Protein AF-A0A958FES4-F1 (afdb_monomer_lite)

Structure (mmCIF, N/CA/C/O backbone):
data_AF-A0A958FES4-F1
#
_entry.id   AF-A0A958FES4-F1
#
loop_
_atom_site.group_PDB
_atom_site.id
_atom_site.type_symbol
_atom_site.label_atom_id
_atom_site.label_alt_id
_atom_site.label_comp_id
_atom_site.label_asym_id
_atom_site.label_entity_id
_atom_site.label_seq_id
_atom_site.pdbx_PDB_ins_code
_atom_site.Cartn_x
_atom_site.Cartn_y
_atom_site.Cartn_z
_atom_site.occupancy
_atom_site.B_iso_or_equiv
_atom_site.auth_seq_id
_atom_site.auth_comp_id
_atom_site.auth_asym_id
_atom_site.auth_atom_id
_atom_site.pdbx_PDB_model_num
ATOM 1 N N . MET A 1 1 ? -30.699 51.982 -25.528 1.00 55.53 1 MET A N 1
ATOM 2 C CA . MET A 1 1 ? -29.647 51.097 -24.979 1.00 55.53 1 MET A CA 1
ATOM 3 C C . MET A 1 1 ? -28.614 51.991 -24.299 1.00 55.53 1 MET A C 1
ATOM 5 O O . MET A 1 1 ? -28.111 52.891 -24.954 1.00 55.53 1 MET A O 1
ATOM 9 N N . SER A 1 2 ? -28.410 51.870 -22.983 1.00 69.25 2 SER A N 1
ATOM 10 C CA . SER A 1 2 ? -27.530 52.775 -22.216 1.00 69.25 2 SER A CA 1
ATOM 11 C C . SER A 1 2 ? -26.067 52.617 -22.650 1.00 69.25 2 SER A C 1
ATOM 13 O O . SER A 1 2 ? -25.617 51.487 -22.835 1.00 69.25 2 SER A O 1
ATOM 15 N N . LEU A 1 3 ? -25.314 53.720 -22.765 1.00 72.94 3 LEU A N 1
ATOM 16 C CA . LEU A 1 3 ? -23.877 53.736 -23.109 1.00 72.94 3 LEU A CA 1
ATOM 17 C C . LEU A 1 3 ? -23.054 52.762 -22.236 1.00 72.94 3 LEU A C 1
ATOM 19 O O . LEU A 1 3 ? -22.085 52.156 -22.687 1.00 72.94 3 LEU A O 1
ATOM 23 N N . LYS A 1 4 ? -23.504 52.554 -20.993 1.00 68.75 4 LYS A N 1
ATOM 24 C CA . LYS A 1 4 ? -22.920 51.627 -20.017 1.00 68.75 4 LYS A CA 1
ATOM 25 C C . LYS A 1 4 ? -23.024 50.155 -20.444 1.00 68.75 4 LYS A C 1
ATOM 27 O O . LYS A 1 4 ? -22.098 49.388 -20.199 1.00 68.75 4 LYS A O 1
ATOM 32 N N . ASN A 1 5 ? -24.111 49.767 -21.114 1.00 67.94 5 ASN A N 1
ATOM 33 C CA . ASN A 1 5 ? -24.313 48.389 -21.571 1.00 67.94 5 ASN A CA 1
ATOM 34 C C . ASN A 1 5 ? -23.436 48.074 -22.789 1.00 67.94 5 ASN A C 1
ATOM 36 O O . ASN A 1 5 ? -22.909 46.973 -22.873 1.00 67.94 5 ASN A O 1
ATOM 40 N N . SER A 1 6 ? -23.219 49.055 -23.672 1.00 69.50 6 SER A N 1
ATOM 41 C CA . SER A 1 6 ? -22.333 48.909 -24.837 1.00 69.50 6 SER A CA 1
ATOM 42 C C . SER A 1 6 ? -20.863 48.754 -24.433 1.00 69.50 6 SER A C 1
ATOM 44 O O . SER A 1 6 ? -20.147 47.941 -25.009 1.00 69.50 6 SER A O 1
ATOM 46 N N . LEU A 1 7 ? -20.400 49.499 -23.422 1.00 72.50 7 LEU A N 1
ATOM 47 C CA . LEU A 1 7 ? -19.030 49.369 -22.911 1.00 72.50 7 LEU A CA 1
ATOM 48 C C . LEU A 1 7 ? -18.791 48.015 -22.226 1.00 72.50 7 LEU A C 1
ATOM 50 O O . LEU A 1 7 ? -17.735 47.415 -22.419 1.00 72.50 7 LEU A O 1
ATOM 54 N N . LYS A 1 8 ? -19.778 47.509 -21.472 1.00 72.94 8 LYS A N 1
ATOM 55 C CA . LYS A 1 8 ? -19.697 46.198 -20.806 1.00 72.94 8 LYS A CA 1
ATOM 56 C C . LYS A 1 8 ? -19.533 45.060 -21.821 1.00 72.94 8 LYS A C 1
ATOM 58 O O . LYS A 1 8 ? -18.635 44.241 -21.662 1.00 72.94 8 LYS A O 1
ATOM 63 N N . THR A 1 9 ? -20.336 45.056 -22.886 1.00 74.75 9 THR A N 1
ATOM 64 C CA . THR A 1 9 ? -20.284 44.015 -23.927 1.00 74.75 9 THR A CA 1
ATOM 65 C C . THR A 1 9 ? -18.971 44.033 -24.708 1.00 74.75 9 THR A C 1
ATOM 67 O O . THR A 1 9 ? -18.416 42.981 -25.001 1.00 74.75 9 THR A O 1
ATOM 70 N N . HIS A 1 10 ? -18.419 45.215 -25.005 1.00 78.44 10 HIS A N 1
ATOM 71 C CA . HIS A 1 10 ? -17.128 45.303 -25.696 1.00 78.44 10 HIS A CA 1
ATOM 72 C C . HIS A 1 10 ? -15.961 44.799 -24.843 1.00 78.44 10 HIS A C 1
ATOM 74 O O . HIS A 1 10 ? -15.056 44.153 -25.364 1.00 78.44 10 HIS A O 1
ATOM 80 N N . PHE A 1 11 ? -15.977 45.074 -23.538 1.00 81.25 11 PHE A N 1
ATOM 81 C CA . PHE A 1 11 ? -14.926 44.610 -22.636 1.00 81.25 11 PHE A CA 1
ATOM 82 C C . PHE A 1 11 ? -14.949 43.085 -22.458 1.00 81.25 11 PHE A C 1
ATOM 84 O O . PHE A 1 11 ? -13.903 42.438 -22.505 1.00 81.25 11 PHE A O 1
ATOM 91 N N . GLU A 1 12 ? -16.142 42.504 -22.322 1.00 78.50 12 GLU A N 1
ATOM 92 C CA . GLU A 1 12 ? -16.340 41.053 -22.256 1.00 78.50 12 GLU A CA 1
ATOM 93 C C . GLU A 1 12 ? -15.825 40.352 -23.521 1.00 78.50 12 GLU A C 1
ATOM 95 O O . GLU A 1 12 ? -15.067 39.385 -23.430 1.00 78.50 12 GLU A O 1
ATOM 100 N N . ASP A 1 13 ? -16.140 40.895 -24.699 1.00 80.88 13 ASP A N 1
ATOM 101 C CA . ASP A 1 13 ? -15.674 40.364 -25.980 1.00 80.88 13 ASP A CA 1
ATOM 102 C C . ASP A 1 13 ? -14.143 40.351 -26.090 1.00 80.88 13 ASP A C 1
ATOM 104 O O . ASP A 1 13 ? -13.568 39.373 -26.576 1.00 80.88 13 ASP A O 1
ATOM 108 N N . ILE A 1 14 ? -13.467 41.400 -25.609 1.00 88.75 14 ILE A N 1
ATOM 109 C CA . ILE A 1 14 ? -11.999 41.488 -25.605 1.00 88.75 14 ILE A CA 1
ATOM 110 C C . ILE A 1 14 ? -11.394 40.420 -24.688 1.00 88.75 14 ILE A C 1
ATOM 112 O O . ILE A 1 14 ? -10.448 39.731 -25.083 1.00 88.75 14 ILE A O 1
ATOM 116 N N . ILE A 1 15 ? -11.950 40.236 -23.487 1.00 85.69 15 ILE A N 1
ATOM 117 C CA . ILE A 1 15 ? -11.457 39.229 -22.539 1.00 85.69 15 ILE A CA 1
ATOM 118 C C . ILE A 1 15 ? -11.630 37.832 -23.128 1.00 85.69 15 ILE A C 1
ATOM 120 O O . ILE A 1 15 ? -10.656 37.097 -23.249 1.00 85.69 15 ILE A O 1
ATOM 124 N N . VAL A 1 16 ? -12.837 37.488 -23.574 1.00 85.62 16 VAL A N 1
ATOM 125 C CA . VAL A 1 16 ? -13.134 36.154 -24.113 1.00 85.62 16 VAL A CA 1
ATOM 126 C C . VAL A 1 16 ? -12.259 35.847 -25.331 1.00 85.62 16 VAL A C 1
ATOM 128 O O . VAL A 1 16 ? -11.695 34.758 -25.436 1.00 85.62 16 VAL A O 1
ATOM 131 N N . THR A 1 17 ? -12.078 36.822 -26.224 1.00 88.69 17 THR A N 1
ATOM 132 C CA . THR A 1 17 ? -11.236 36.657 -27.416 1.00 88.69 17 THR A CA 1
ATOM 133 C C . THR A 1 17 ? -9.763 36.476 -27.044 1.00 88.69 17 THR A C 1
ATOM 135 O O . THR A 1 17 ? -9.107 35.573 -27.559 1.00 88.69 17 THR A O 1
ATOM 138 N N . SER A 1 18 ? -9.231 37.278 -26.118 1.00 92.25 18 SER A N 1
ATOM 139 C CA . SER A 1 18 ? -7.833 37.146 -25.686 1.00 92.25 18 SER A CA 1
ATOM 140 C C . SER A 1 18 ? -7.571 35.830 -24.945 1.00 92.25 18 SER A C 1
ATOM 142 O O . SER A 1 18 ? -6.584 35.160 -25.244 1.00 92.25 18 SER A O 1
ATOM 144 N N . THR A 1 19 ? -8.479 35.387 -24.067 1.00 90.75 19 THR A N 1
ATOM 145 C CA . THR A 1 19 ? -8.398 34.073 -23.408 1.00 90.75 19 THR A CA 1
ATOM 146 C C . THR A 1 19 ? -8.415 32.928 -24.419 1.00 90.75 19 THR A C 1
ATOM 148 O O . THR A 1 19 ? -7.630 31.990 -24.282 1.00 90.75 19 THR A O 1
ATOM 151 N N . PHE A 1 20 ? -9.249 33.015 -25.463 1.00 93.25 20 PHE A N 1
ATOM 152 C CA . PHE A 1 20 ? -9.278 32.020 -26.535 1.00 93.25 20 PHE A CA 1
ATOM 153 C C . PHE A 1 20 ? -7.919 31.893 -27.234 1.00 93.25 20 PHE A C 1
ATOM 155 O O . PHE A 1 20 ? -7.377 30.792 -27.333 1.00 93.25 20 PHE A O 1
ATOM 162 N N . PHE A 1 21 ? -7.340 33.013 -27.677 1.00 94.06 21 PHE A N 1
ATOM 163 C CA . PHE A 1 21 ? -6.062 32.997 -28.391 1.00 94.06 21 PHE A CA 1
ATOM 164 C C . PHE A 1 21 ? -4.892 32.576 -27.502 1.00 94.06 21 PHE A C 1
ATOM 166 O O . PHE A 1 21 ? -4.053 31.802 -27.953 1.00 94.06 21 PHE A O 1
ATOM 173 N N . VAL A 1 22 ? -4.847 33.020 -26.242 1.00 95.44 22 VAL A N 1
ATOM 174 C CA . VAL A 1 22 ? -3.815 32.586 -25.286 1.00 95.44 22 VAL A CA 1
ATOM 175 C C . VAL A 1 22 ? -3.901 31.080 -25.047 1.00 95.44 22 VAL A C 1
ATOM 177 O O . VAL A 1 22 ? -2.881 30.397 -25.109 1.00 95.44 22 VAL A O 1
ATOM 180 N N . GLY A 1 23 ? -5.109 30.551 -24.834 1.00 93.19 23 GLY A N 1
ATOM 181 C CA . GLY A 1 23 ? -5.338 29.117 -24.682 1.00 93.19 23 GLY A CA 1
ATOM 182 C C . GLY A 1 23 ? -4.902 28.315 -25.911 1.00 93.19 23 GLY A C 1
ATOM 183 O O . GLY A 1 23 ? -4.197 27.316 -25.799 1.00 93.19 23 GLY A O 1
ATOM 184 N N . LEU A 1 24 ? -5.268 28.771 -27.109 1.00 92.81 24 LEU A N 1
ATOM 185 C CA . LEU A 1 24 ? -4.978 28.043 -28.341 1.00 92.81 24 LEU A CA 1
ATOM 186 C C . LEU A 1 24 ? -3.486 28.097 -28.703 1.00 92.81 24 LEU A C 1
ATOM 188 O O . LEU A 1 24 ? -2.878 27.057 -28.952 1.00 92.81 24 LEU A O 1
ATOM 192 N N . ILE A 1 25 ? -2.881 29.289 -28.691 1.00 94.50 25 ILE A N 1
ATOM 193 C CA . ILE A 1 25 ? -1.461 29.476 -29.023 1.00 94.50 25 ILE A CA 1
ATOM 194 C C . ILE A 1 25 ? -0.578 28.807 -27.966 1.00 94.50 25 ILE A C 1
ATOM 196 O O . ILE A 1 25 ? 0.355 28.092 -28.324 1.00 94.50 25 ILE A O 1
ATOM 200 N N . GLY A 1 26 ? -0.891 28.985 -26.678 1.00 91.81 26 GLY A N 1
ATOM 201 C CA . GLY A 1 26 ? -0.151 28.363 -25.579 1.00 91.81 26 GLY A CA 1
ATOM 202 C C . GLY A 1 26 ? -0.207 26.836 -25.629 1.00 91.81 26 GLY A C 1
ATOM 203 O O . GLY A 1 26 ? 0.827 26.185 -25.498 1.00 91.81 26 GLY A O 1
ATOM 204 N N . GLY A 1 27 ? -1.382 26.262 -25.906 1.00 88.81 27 GLY A N 1
ATOM 205 C CA . GLY A 1 27 ? -1.549 24.816 -26.057 1.00 88.81 27 GLY A CA 1
ATOM 206 C C . GLY A 1 27 ? -0.718 24.251 -27.211 1.00 88.81 27 GLY A C 1
ATOM 207 O O . GLY A 1 27 ? 0.048 23.308 -27.017 1.00 88.81 27 GLY A O 1
ATOM 208 N N . VAL A 1 28 ? -0.804 24.860 -28.400 1.00 89.00 28 VAL A N 1
ATOM 209 C CA . VAL A 1 28 ? -0.030 24.429 -29.581 1.00 89.00 28 VAL A CA 1
ATOM 210 C C . VAL A 1 28 ? 1.473 24.584 -29.350 1.00 89.00 28 VAL A C 1
ATOM 212 O O . VAL A 1 28 ? 2.246 23.693 -29.705 1.00 89.00 28 VAL A O 1
ATOM 215 N N . PHE A 1 29 ? 1.903 25.692 -28.749 1.00 92.50 29 PHE A N 1
ATOM 216 C CA . PHE A 1 29 ? 3.311 25.938 -28.448 1.00 92.50 29 PHE A CA 1
ATOM 217 C C . PHE A 1 29 ? 3.879 24.881 -27.491 1.00 92.50 29 PHE A C 1
ATOM 219 O O . PHE A 1 29 ? 4.928 24.308 -27.771 1.00 92.50 29 PHE A O 1
ATOM 226 N N . LEU A 1 30 ? 3.158 24.561 -26.411 1.00 88.94 30 LEU A N 1
ATOM 227 C CA . LEU A 1 30 ? 3.591 23.570 -25.422 1.00 88.94 30 LEU A CA 1
ATOM 228 C C . LEU A 1 30 ? 3.637 22.143 -25.982 1.00 88.94 30 LEU A C 1
ATOM 230 O O . LEU A 1 30 ? 4.562 21.401 -25.661 1.00 88.94 30 LEU A O 1
ATOM 234 N N . VAL A 1 31 ? 2.700 21.765 -26.860 1.00 81.25 31 VAL A N 1
ATOM 235 C CA . VAL A 1 31 ? 2.748 20.465 -27.557 1.00 81.25 31 VAL A CA 1
ATOM 236 C C . VAL A 1 31 ? 4.015 20.337 -28.407 1.00 81.25 31 VAL A C 1
ATOM 238 O O . VAL A 1 31 ? 4.651 19.287 -28.401 1.00 81.25 31 VAL A O 1
ATOM 241 N N . ASN A 1 32 ? 4.423 21.406 -29.098 1.00 79.50 32 ASN A N 1
ATOM 242 C CA . ASN A 1 32 ? 5.609 21.385 -29.963 1.00 79.50 32 ASN A CA 1
ATOM 243 C C . ASN A 1 32 ? 6.939 21.281 -29.198 1.00 79.50 32 ASN A C 1
ATOM 245 O O . ASN A 1 32 ? 7.950 20.921 -29.795 1.00 79.50 32 ASN A O 1
ATOM 249 N N . LEU A 1 33 ? 6.958 21.564 -27.893 1.00 82.94 33 LEU A N 1
ATOM 250 C CA . LEU A 1 33 ? 8.153 21.410 -27.057 1.00 82.94 33 LEU A CA 1
ATOM 251 C C . LEU A 1 33 ? 8.372 19.962 -26.570 1.00 82.94 33 LEU A C 1
ATOM 253 O O . LEU A 1 33 ? 9.457 19.634 -26.097 1.00 82.94 33 LEU A O 1
ATOM 257 N N . GLY A 1 34 ? 7.379 19.079 -26.723 1.00 71.81 34 GLY A N 1
ATOM 258 C CA . GLY A 1 34 ? 7.560 17.623 -26.726 1.00 71.81 34 GLY A CA 1
ATOM 259 C C . GLY A 1 34 ? 7.832 16.925 -25.386 1.00 71.81 34 GLY A C 1
ATOM 260 O O . GLY A 1 34 ? 7.954 15.700 -25.379 1.00 71.81 34 GLY A O 1
ATOM 261 N N . SER A 1 35 ? 7.909 17.631 -24.252 1.00 70.81 35 SER A N 1
ATOM 262 C CA . SER A 1 35 ? 8.127 16.985 -22.948 1.00 70.81 35 SER A CA 1
ATOM 263 C C . SER A 1 35 ? 6.824 16.455 -22.333 1.00 70.81 35 SER A C 1
ATOM 265 O O . SER A 1 35 ? 5.752 17.044 -22.492 1.00 70.81 35 SER A O 1
ATOM 267 N N . ARG A 1 36 ? 6.906 15.335 -21.596 1.00 63.50 36 ARG A N 1
ATOM 268 C CA . ARG A 1 36 ? 5.737 14.672 -20.983 1.00 63.50 36 ARG A CA 1
ATOM 269 C C . ARG A 1 36 ? 4.953 15.611 -20.055 1.00 63.50 36 ARG A C 1
ATOM 271 O O . ARG A 1 36 ? 3.726 15.619 -20.078 1.00 63.50 36 ARG A O 1
ATOM 278 N N . GLU A 1 37 ? 5.666 16.435 -19.293 1.00 70.25 37 GLU A N 1
ATOM 279 C CA . GLU A 1 37 ? 5.097 17.426 -18.370 1.00 70.25 37 GLU A CA 1
ATOM 280 C C . GLU A 1 37 ? 4.398 18.584 -19.100 1.00 70.25 37 GLU A C 1
ATOM 282 O O . GLU A 1 37 ? 3.389 19.116 -18.628 1.00 70.25 37 GLU A O 1
ATOM 287 N N . MET A 1 38 ? 4.892 18.957 -20.286 1.00 76.56 38 MET A N 1
ATOM 288 C CA . MET A 1 38 ? 4.325 20.053 -21.073 1.00 76.56 38 MET A CA 1
ATOM 289 C C . MET A 1 38 ? 2.978 19.704 -21.693 1.00 76.56 38 MET A C 1
ATOM 291 O O . MET A 1 38 ? 2.168 20.608 -21.892 1.00 76.56 38 MET A O 1
ATOM 295 N N . TYR A 1 39 ? 2.675 18.426 -21.921 1.00 74.44 39 TYR A N 1
ATOM 296 C CA . TYR A 1 39 ? 1.363 18.040 -22.435 1.00 74.44 39 TYR A CA 1
ATOM 297 C C . TYR A 1 39 ? 0.226 18.259 -21.435 1.00 74.44 39 TYR A C 1
ATOM 299 O O . TYR A 1 39 ? -0.857 18.689 -21.834 1.00 74.44 39 TYR A O 1
ATOM 307 N N . THR A 1 40 ? 0.457 18.011 -20.142 1.00 75.50 40 THR A N 1
ATOM 308 C CA . THR A 1 40 ? -0.540 18.299 -19.098 1.00 75.50 40 THR A CA 1
ATOM 309 C C . THR A 1 40 ? -0.846 19.793 -19.065 1.00 75.50 40 THR A C 1
ATOM 311 O O . THR A 1 40 ? -2.007 20.199 -19.058 1.00 75.50 40 THR A O 1
ATOM 314 N N . SER A 1 41 ? 0.198 20.622 -19.138 1.00 83.00 41 SER A N 1
ATOM 315 C CA . SER A 1 41 ? 0.058 22.075 -19.236 1.00 83.00 41 SER A CA 1
ATOM 316 C C . SER A 1 41 ? -0.659 22.488 -20.526 1.00 83.00 41 SER A C 1
ATOM 318 O O . SER A 1 41 ? -1.587 23.291 -20.478 1.00 83.00 41 SER A O 1
ATOM 320 N N . ALA A 1 42 ? -0.316 21.894 -21.672 1.00 82.06 42 ALA A N 1
ATOM 321 C CA . ALA A 1 42 ? -0.978 22.166 -22.947 1.00 82.06 42 ALA A CA 1
ATOM 322 C C . ALA A 1 42 ? -2.484 21.864 -22.902 1.00 82.06 42 ALA A C 1
ATOM 324 O O . ALA A 1 42 ? -3.283 22.643 -23.422 1.00 82.06 42 ALA A O 1
ATOM 325 N N . ALA A 1 43 ? -2.886 20.777 -22.234 1.00 78.88 43 ALA A N 1
ATOM 326 C CA . ALA A 1 43 ? -4.291 20.421 -22.053 1.00 78.88 43 ALA A CA 1
ATOM 327 C C . ALA A 1 43 ? -5.072 21.504 -21.289 1.00 78.88 43 ALA A C 1
ATOM 329 O O . ALA A 1 43 ? -6.200 21.823 -21.665 1.00 78.88 43 ALA A O 1
ATOM 330 N N . ILE A 1 44 ? -4.465 22.120 -20.267 1.00 84.62 44 ILE A N 1
ATOM 331 C CA . ILE A 1 44 ? -5.068 23.238 -19.520 1.00 84.62 44 ILE A CA 1
ATOM 332 C C . ILE A 1 44 ? -5.285 24.445 -20.442 1.00 84.62 44 ILE A C 1
ATOM 334 O O . ILE A 1 44 ? -6.362 25.043 -20.442 1.00 84.62 44 ILE A O 1
ATOM 338 N N . PHE A 1 45 ? -4.294 24.782 -21.268 1.00 87.50 45 PHE A N 1
ATOM 339 C CA . PHE A 1 45 ? -4.395 25.880 -22.231 1.00 87.50 45 PHE A CA 1
ATOM 340 C C . PHE A 1 45 ? -5.492 25.630 -23.283 1.00 87.50 45 PHE A C 1
ATOM 342 O O . PHE A 1 45 ? -6.318 26.512 -23.536 1.00 87.50 45 PHE A O 1
ATOM 349 N N . PHE A 1 46 ? -5.597 24.414 -23.824 1.00 84.94 46 PHE A N 1
ATOM 350 C CA . PHE A 1 46 ? -6.694 24.062 -24.731 1.00 84.94 46 PHE A CA 1
ATOM 351 C C . PHE A 1 46 ? -8.066 24.078 -24.046 1.00 84.94 46 PHE A C 1
ATOM 353 O O . PHE A 1 46 ? -9.038 24.543 -24.642 1.00 84.94 46 PHE A O 1
ATOM 360 N N . ALA A 1 47 ? -8.159 23.639 -22.788 1.00 83.44 47 ALA A N 1
ATOM 361 C CA . ALA A 1 47 ? -9.393 23.712 -22.009 1.00 83.44 47 ALA A CA 1
ATOM 362 C C . ALA A 1 47 ? -9.847 25.166 -21.788 1.00 83.44 47 ALA A C 1
ATOM 364 O O . ALA A 1 47 ? -11.035 25.467 -21.927 1.00 83.44 47 ALA A O 1
ATOM 365 N N . LEU A 1 48 ? -8.913 26.086 -21.516 1.00 85.62 48 LEU A N 1
ATOM 366 C CA . LEU A 1 48 ? -9.192 27.525 -21.439 1.00 85.62 48 LEU A CA 1
ATOM 367 C C . LEU A 1 48 ? -9.718 28.070 -22.773 1.00 85.62 48 LEU A C 1
ATOM 369 O O . LEU A 1 48 ? -10.724 28.784 -22.785 1.00 85.62 48 LEU A O 1
ATOM 373 N N . ALA A 1 49 ? -9.092 27.689 -23.892 1.00 87.38 49 ALA A N 1
ATOM 374 C CA . ALA A 1 49 ? -9.538 28.096 -25.222 1.00 87.38 49 ALA A CA 1
ATOM 375 C C . ALA A 1 49 ? -10.965 27.611 -25.509 1.00 87.38 49 ALA A C 1
ATOM 377 O O . ALA A 1 49 ? -11.836 28.398 -25.876 1.00 87.38 49 ALA A O 1
ATOM 378 N N . LEU A 1 50 ? -11.237 26.327 -25.273 1.00 83.31 50 LEU A N 1
ATOM 379 C CA . LEU A 1 50 ? -12.559 25.738 -25.476 1.00 83.31 50 LEU A CA 1
ATOM 380 C C . LEU A 1 50 ? -13.611 26.363 -24.562 1.00 83.31 50 LEU A C 1
ATOM 382 O O . LEU A 1 50 ? -14.730 26.600 -25.007 1.00 83.31 50 LEU A O 1
ATOM 386 N N . THR A 1 51 ? -13.261 26.694 -23.321 1.00 82.12 51 THR A N 1
ATOM 387 C CA . THR A 1 51 ? -14.176 27.368 -22.389 1.00 82.12 51 THR A CA 1
ATOM 388 C C . THR A 1 51 ? -14.539 28.766 -22.890 1.00 82.12 51 THR A C 1
ATOM 390 O O . THR A 1 51 ? -15.720 29.108 -22.942 1.00 82.12 51 THR A O 1
ATOM 393 N N . ALA A 1 52 ? -13.555 29.553 -23.335 1.00 84.69 52 ALA A N 1
ATOM 394 C CA . ALA A 1 52 ? -13.785 30.881 -23.905 1.00 84.69 52 ALA A CA 1
ATOM 395 C C . ALA A 1 52 ? -14.618 30.822 -25.200 1.00 84.69 52 ALA A C 1
ATOM 397 O O . ALA A 1 52 ? -15.575 31.579 -25.371 1.00 84.69 52 ALA A O 1
ATOM 398 N N . PHE A 1 53 ? -14.312 29.868 -26.082 1.00 82.00 53 PHE A N 1
ATOM 399 C CA . PHE A 1 53 ? -15.088 29.603 -27.294 1.00 82.00 53 PHE A CA 1
ATOM 400 C C . PHE A 1 53 ? -16.541 29.255 -26.964 1.00 82.00 53 PHE A C 1
ATOM 402 O O . PHE A 1 53 ? -17.474 29.836 -27.515 1.00 82.00 53 PHE A O 1
ATOM 409 N N . THR A 1 54 ? -16.737 28.354 -26.005 1.00 77.44 54 THR A N 1
ATOM 410 C CA . THR A 1 54 ? -18.057 27.896 -25.573 1.00 77.44 54 THR A CA 1
ATOM 411 C C . THR A 1 54 ? -18.855 29.042 -24.950 1.00 77.44 54 THR A C 1
ATOM 413 O O . THR A 1 54 ? -20.014 29.243 -25.304 1.00 77.44 54 THR A O 1
ATOM 416 N N . HIS A 1 55 ? -18.223 29.875 -24.119 1.00 77.06 55 HIS A N 1
ATOM 417 C CA . HIS A 1 55 ? -18.827 31.088 -23.565 1.00 77.06 55 HIS A CA 1
ATOM 418 C C . HIS A 1 55 ? -19.314 32.058 -24.658 1.00 77.06 55 HIS A C 1
ATOM 420 O O . HIS A 1 55 ? -20.443 32.552 -24.591 1.00 77.06 55 HIS A O 1
ATOM 426 N N . ARG A 1 56 ? -18.495 32.285 -25.699 1.00 78.88 56 ARG A N 1
ATOM 427 C CA . ARG A 1 56 ? -18.832 33.138 -26.852 1.00 78.88 56 ARG A CA 1
ATOM 428 C C . ARG A 1 56 ? -20.006 32.578 -27.656 1.00 78.88 56 ARG A C 1
ATOM 430 O O . ARG A 1 56 ? -20.961 33.304 -27.914 1.00 78.88 56 ARG A O 1
ATOM 437 N N . PHE A 1 57 ? -19.949 31.299 -28.030 1.00 71.81 57 PHE A N 1
ATOM 438 C CA . PHE A 1 57 ? -20.967 30.648 -28.866 1.00 71.81 57 PHE A CA 1
ATOM 439 C C . PHE A 1 57 ? -22.313 30.500 -28.167 1.00 71.81 57 PHE A C 1
ATOM 441 O O . PHE A 1 57 ? -23.361 30.535 -28.805 1.00 71.81 57 PHE A O 1
ATOM 448 N N . LEU A 1 58 ? -22.290 30.367 -26.847 1.00 67.50 58 LEU A N 1
ATOM 449 C CA . LEU A 1 58 ? -23.493 30.252 -26.044 1.00 67.50 58 LEU A CA 1
ATOM 450 C C . LEU A 1 58 ? -24.058 31.625 -25.641 1.00 67.50 58 LEU A C 1
ATOM 452 O O . LEU A 1 58 ? -25.135 31.687 -25.054 1.00 67.50 58 LEU A O 1
ATOM 456 N N . GLY A 1 59 ? -23.397 32.729 -25.996 1.00 64.19 59 GLY A N 1
ATOM 457 C CA . GLY A 1 59 ? -23.925 34.084 -25.825 1.00 64.19 59 GLY A CA 1
ATOM 458 C C . GLY A 1 59 ? -23.849 34.626 -24.396 1.00 64.19 59 GLY A C 1
ATOM 459 O O . GLY A 1 59 ? -24.722 35.401 -24.012 1.00 64.19 59 GLY A O 1
ATOM 460 N N . GLY A 1 60 ? -22.849 34.203 -23.612 1.00 63.28 60 GLY A N 1
ATOM 461 C CA . GLY A 1 60 ? -22.644 34.665 -22.234 1.00 63.28 60 GLY A CA 1
ATOM 462 C C . GLY A 1 60 ? -23.795 34.313 -21.281 1.00 63.28 60 GLY A C 1
ATOM 463 O O . GLY A 1 60 ? -24.771 33.646 -21.650 1.00 63.28 60 GLY A O 1
ATOM 464 N N . ILE A 1 61 ? -23.680 34.723 -20.019 1.00 57.53 61 ILE A N 1
ATOM 465 C CA . ILE A 1 61 ? -24.788 34.672 -19.054 1.00 57.53 61 ILE A CA 1
ATOM 466 C C . ILE A 1 61 ? -25.490 36.029 -19.116 1.00 57.53 61 ILE A C 1
ATOM 468 O O . ILE A 1 61 ? -25.160 36.947 -18.371 1.00 57.53 61 ILE A O 1
ATOM 472 N N . ASN A 1 62 ? -26.440 36.177 -20.038 1.00 60.94 62 ASN A N 1
ATOM 473 C CA . ASN A 1 62 ? -27.346 37.322 -20.001 1.00 60.94 62 ASN A CA 1
ATOM 474 C C . ASN A 1 62 ? -28.352 37.124 -18.862 1.00 60.94 62 ASN A C 1
ATOM 476 O O . ASN A 1 62 ? -28.838 36.009 -18.660 1.00 60.94 62 ASN A O 1
ATOM 480 N N . GLU A 1 63 ? -28.690 38.200 -18.150 1.00 59.69 63 GLU A N 1
ATOM 481 C CA . GLU A 1 63 ? -29.611 38.184 -16.998 1.00 59.69 63 GLU A CA 1
ATOM 482 C C . GLU A 1 63 ? -31.001 37.598 -17.346 1.00 59.69 63 GLU A C 1
ATOM 484 O O . GLU A 1 63 ? -31.670 37.058 -16.471 1.00 59.69 63 GLU A O 1
ATOM 489 N N . ASP A 1 64 ? -31.373 37.578 -18.634 1.00 59.62 64 ASP A N 1
ATOM 490 C CA . ASP A 1 64 ? -32.641 37.034 -19.150 1.00 59.62 64 ASP A CA 1
ATOM 491 C C . ASP A 1 64 ? -32.562 35.577 -19.659 1.00 59.62 64 ASP A C 1
ATOM 493 O O . ASP A 1 64 ? -33.518 35.055 -20.243 1.00 59.62 64 ASP A O 1
ATOM 497 N N . THR A 1 65 ? -31.430 34.882 -19.497 1.00 58.50 65 THR A N 1
ATOM 498 C CA . THR A 1 65 ? -31.335 33.484 -19.955 1.00 58.50 65 THR A CA 1
ATOM 499 C C . THR A 1 65 ? -32.052 32.534 -18.998 1.00 58.50 65 THR A C 1
ATOM 501 O O . THR A 1 65 ? -31.636 32.335 -17.861 1.00 58.50 65 THR A O 1
ATOM 504 N N . SER A 1 66 ? -33.143 31.916 -19.473 1.00 61.09 66 SER A N 1
ATOM 505 C CA . SER A 1 66 ? -33.894 30.918 -18.698 1.00 61.09 66 SER A CA 1
ATOM 506 C C . SER A 1 66 ? -32.982 29.796 -18.176 1.00 61.09 66 SER A C 1
ATOM 508 O O . SER A 1 66 ? -32.064 29.353 -18.872 1.00 61.09 66 SER A O 1
ATOM 510 N N . PHE A 1 67 ? -33.253 29.311 -16.960 1.00 64.88 67 PHE A N 1
ATOM 511 C CA . PHE A 1 67 ? -32.468 28.277 -16.268 1.00 64.88 67 PHE A CA 1
ATOM 512 C C . PHE A 1 67 ? -32.157 27.054 -17.154 1.00 64.88 67 PHE A C 1
ATOM 514 O O . PHE A 1 67 ? -31.029 26.565 -17.161 1.00 64.88 67 PHE A O 1
ATOM 521 N N . SER A 1 68 ? -33.115 26.629 -17.986 1.00 68.25 68 SER A N 1
ATOM 522 C CA . SER A 1 68 ? -32.965 25.513 -18.931 1.00 68.25 68 SER A CA 1
ATOM 523 C C . SER A 1 68 ? -31.850 25.729 -19.957 1.00 68.25 68 SER A C 1
ATOM 525 O O . SER A 1 68 ? -31.118 24.798 -20.294 1.00 68.25 68 SER A O 1
ATOM 527 N N . VAL A 1 69 ? -31.688 26.964 -20.439 1.00 66.81 69 VAL A N 1
ATOM 528 C CA . VAL A 1 69 ? -30.609 27.327 -21.362 1.00 66.81 69 VAL A CA 1
ATOM 529 C C . VAL A 1 69 ? -29.270 27.303 -20.621 1.00 66.81 69 VAL A C 1
ATOM 531 O O . VAL A 1 69 ? -28.292 26.805 -21.165 1.00 66.81 69 VAL A O 1
ATOM 534 N N . GLY A 1 70 ? -29.225 27.744 -19.360 1.00 64.75 70 GLY A N 1
ATOM 535 C CA . GLY A 1 70 ? -28.032 27.651 -18.510 1.00 64.75 70 GLY A CA 1
ATOM 536 C C . GLY A 1 70 ? -27.545 26.212 -18.300 1.00 64.75 70 GLY A C 1
ATOM 537 O O . GLY A 1 70 ? -26.361 25.932 -18.481 1.00 64.75 70 GLY A O 1
ATOM 538 N N . THR A 1 71 ? -28.449 25.274 -18.000 1.00 69.56 71 THR A N 1
ATOM 539 C CA . THR A 1 71 ? -28.093 23.853 -17.835 1.00 69.56 71 THR A CA 1
ATOM 540 C C . THR A 1 71 ? -27.531 23.256 -19.123 1.00 69.56 71 THR A C 1
ATOM 542 O O . THR A 1 71 ? -26.483 22.616 -19.085 1.00 69.56 71 THR A O 1
ATOM 545 N N . LEU A 1 72 ? -28.159 23.526 -20.275 1.00 70.31 72 LEU A N 1
ATOM 546 C CA . LEU A 1 72 ? -27.675 23.047 -21.575 1.00 70.31 72 LEU A CA 1
ATOM 547 C C . LEU A 1 72 ? -26.243 23.533 -21.861 1.00 70.31 72 LEU A C 1
ATOM 549 O O . LEU A 1 72 ? -25.406 22.765 -22.336 1.00 70.31 72 LEU A O 1
ATOM 553 N N . LYS A 1 73 ? -25.944 24.793 -21.518 1.00 66.94 73 LYS A N 1
ATOM 554 C CA . LYS A 1 73 ? -24.614 25.396 -21.678 1.00 66.94 73 LYS A CA 1
ATOM 555 C C . LYS A 1 73 ? -23.554 24.700 -20.823 1.00 66.94 73 LYS A C 1
ATOM 557 O O . LYS A 1 73 ? -22.470 24.378 -21.315 1.00 66.94 73 LYS A O 1
ATOM 562 N N . VAL A 1 74 ? -23.873 24.441 -19.556 1.00 65.69 74 VAL A N 1
ATOM 563 C CA . VAL A 1 74 ? -22.968 23.757 -18.622 1.00 65.69 74 VAL A CA 1
ATOM 564 C C . VAL A 1 74 ? -22.717 22.319 -19.073 1.00 65.69 74 VAL A C 1
ATOM 566 O O . VAL A 1 74 ? -21.562 21.907 -19.178 1.00 65.69 74 VAL A O 1
ATOM 569 N N . THR A 1 75 ? -23.770 21.572 -19.419 1.00 71.62 75 THR A N 1
ATOM 570 C CA . THR A 1 75 ? -23.640 20.183 -19.882 1.00 71.62 75 THR A CA 1
ATOM 571 C C . THR A 1 75 ? -22.859 20.090 -21.194 1.00 71.62 75 THR A C 1
ATOM 573 O O . THR A 1 75 ? -21.998 19.222 -21.322 1.00 71.62 75 THR A O 1
ATOM 576 N N . GLY A 1 76 ? -23.087 21.007 -22.142 1.00 69.56 76 GLY A N 1
ATOM 577 C CA . GLY A 1 76 ? -22.332 21.065 -23.396 1.00 69.56 76 GLY A CA 1
ATOM 578 C C . GLY A 1 76 ? -20.840 21.337 -23.180 1.00 69.56 76 GLY A C 1
ATOM 579 O O . GLY A 1 76 ? -20.001 20.636 -23.741 1.00 69.56 76 GLY A O 1
ATOM 580 N N . THR A 1 77 ? -20.501 22.284 -22.299 1.00 66.94 77 THR A N 1
ATOM 581 C CA . THR A 1 77 ? -19.100 22.584 -21.943 1.00 66.94 77 THR A CA 1
ATOM 582 C C . THR A 1 77 ? -18.421 21.370 -21.304 1.00 66.94 77 THR A C 1
ATOM 584 O O . THR A 1 77 ? -17.297 21.018 -21.660 1.00 66.94 77 THR A O 1
ATOM 587 N N . PHE A 1 78 ? -19.122 20.686 -20.397 1.00 68.62 78 PHE A N 1
ATOM 588 C CA . PHE A 1 78 ? -18.606 19.494 -19.728 1.00 68.62 78 PHE A CA 1
ATOM 589 C C . PHE A 1 78 ? -18.378 18.335 -20.709 1.00 68.62 78 PHE A C 1
ATOM 591 O O . PHE A 1 78 ? -17.347 17.668 -20.647 1.00 68.62 78 PHE A O 1
ATOM 598 N N . ALA A 1 79 ? -19.293 18.133 -21.662 1.00 71.81 79 ALA A N 1
ATOM 599 C CA . ALA A 1 79 ? -19.149 17.125 -22.711 1.00 71.81 79 ALA A CA 1
ATOM 600 C C . ALA A 1 79 ? -17.935 17.398 -23.617 1.00 71.81 79 ALA A C 1
ATOM 602 O O . ALA A 1 79 ? -17.191 16.473 -23.939 1.00 71.81 79 ALA A O 1
ATOM 603 N N . VAL A 1 80 ? -17.690 18.662 -23.980 1.00 71.19 80 VAL A N 1
ATOM 604 C CA . VAL A 1 80 ? -16.521 19.065 -24.781 1.00 71.19 80 VAL A CA 1
ATOM 605 C C . VAL A 1 80 ? -15.211 18.856 -24.014 1.00 71.19 80 VAL A C 1
ATOM 607 O O . VAL A 1 80 ? -14.242 18.359 -24.591 1.00 71.19 80 VAL A O 1
ATOM 610 N N . LEU A 1 81 ? -15.173 19.170 -22.714 1.00 67.06 81 LEU A N 1
ATOM 611 C CA . LEU A 1 81 ? -14.003 18.916 -21.866 1.00 67.06 81 LEU A CA 1
ATOM 612 C C . LEU A 1 81 ? -13.715 17.418 -21.724 1.00 67.06 81 LEU A C 1
ATOM 614 O O . LEU A 1 81 ? -12.573 17.001 -21.909 1.00 67.06 81 LEU A O 1
ATOM 618 N N . LEU A 1 82 ? -14.743 16.602 -21.468 1.00 71.00 82 LEU A N 1
ATOM 619 C CA . LEU A 1 82 ? -14.608 15.144 -21.411 1.00 71.00 82 LEU A CA 1
ATOM 620 C C . LEU A 1 82 ? -14.137 14.560 -22.748 1.00 71.00 82 LEU A C 1
ATOM 622 O O . LEU A 1 82 ? -13.242 13.719 -22.759 1.00 71.00 82 LEU A O 1
ATOM 626 N N . GLY A 1 83 ? -14.693 15.023 -23.870 1.00 71.56 83 GLY A N 1
ATOM 627 C CA . GLY A 1 83 ? -14.277 14.593 -25.206 1.00 71.56 83 GLY A CA 1
ATOM 628 C C . GLY A 1 83 ? -12.830 14.975 -25.525 1.00 71.56 83 GLY A C 1
ATOM 629 O O . GLY A 1 83 ? -12.084 14.165 -26.068 1.00 71.56 83 GLY A O 1
ATOM 630 N N . SER A 1 84 ? -12.404 16.174 -25.122 1.00 65.06 84 SER A N 1
ATOM 631 C CA . SER A 1 84 ? -11.023 16.639 -25.304 1.00 65.06 84 SER A CA 1
ATOM 632 C C . SER A 1 84 ? -10.047 15.848 -24.436 1.00 65.06 84 SER A C 1
ATOM 634 O O . SER A 1 84 ? -9.012 15.408 -24.927 1.00 65.06 84 SER A O 1
ATOM 636 N N . PHE A 1 85 ? -10.399 15.596 -23.172 1.00 68.38 85 PHE A N 1
ATOM 637 C CA . PHE A 1 85 ? -9.619 14.737 -22.283 1.00 68.38 85 PHE A CA 1
ATOM 638 C C . PHE A 1 85 ? -9.500 13.317 -22.844 1.00 68.38 85 PHE A C 1
ATOM 640 O O . PHE A 1 85 ? -8.411 12.751 -22.858 1.00 68.38 85 PHE A O 1
ATOM 647 N N . TRP A 1 86 ? -10.596 12.762 -23.368 1.00 73.94 86 TRP A N 1
ATOM 648 C CA . TRP A 1 86 ? -10.598 11.450 -24.007 1.00 73.94 86 TRP A CA 1
ATOM 649 C C . TRP A 1 86 ? -9.714 11.407 -25.259 1.00 73.94 86 TRP A C 1
ATOM 651 O O . TRP A 1 86 ? -8.924 10.479 -25.380 1.00 73.94 86 TRP A O 1
ATOM 661 N N . LEU A 1 87 ? -9.771 12.408 -26.148 1.00 65.12 87 LEU A N 1
ATOM 662 C CA . LEU A 1 87 ? -8.918 12.481 -27.345 1.00 65.12 87 LEU A CA 1
ATOM 663 C C . LEU A 1 87 ? -7.432 12.638 -27.003 1.00 65.12 87 LEU A C 1
ATOM 665 O O . LEU A 1 87 ? -6.583 11.987 -27.614 1.00 65.12 87 LEU A O 1
ATOM 669 N N . ILE A 1 88 ? -7.112 13.481 -26.020 1.00 63.03 88 ILE A N 1
ATOM 670 C CA . ILE A 1 88 ? -5.748 13.653 -25.510 1.00 63.03 88 ILE A CA 1
ATOM 671 C C . ILE A 1 88 ? -5.251 12.325 -24.929 1.00 63.03 88 ILE A C 1
ATOM 673 O O . ILE A 1 88 ? -4.186 11.845 -25.310 1.00 63.03 88 ILE A O 1
ATOM 677 N N . ASN A 1 89 ? -6.056 11.683 -24.079 1.00 63.12 89 ASN A N 1
ATOM 678 C CA . ASN A 1 89 ? -5.729 10.386 -23.501 1.00 63.12 89 ASN A CA 1
ATOM 679 C C . ASN A 1 89 ? -5.566 9.307 -24.579 1.00 63.12 89 ASN A C 1
ATOM 681 O O . ASN A 1 89 ? -4.588 8.573 -24.561 1.00 63.12 89 ASN A O 1
ATOM 685 N N . GLN A 1 90 ? -6.461 9.253 -25.568 1.00 62.97 90 GLN A N 1
ATOM 686 C CA . GLN A 1 90 ? -6.365 8.317 -26.683 1.00 62.97 90 GLN A CA 1
ATOM 687 C C . GLN A 1 90 ? -5.092 8.552 -27.496 1.00 62.97 90 GLN A C 1
ATOM 689 O O . GLN A 1 90 ? -4.445 7.581 -27.867 1.00 62.97 90 GLN A O 1
ATOM 694 N N . SER A 1 91 ? -4.695 9.807 -27.719 1.00 55.88 91 SER A N 1
ATOM 695 C CA . SER A 1 91 ? -3.445 10.142 -28.412 1.00 55.88 91 SER A CA 1
ATOM 696 C C . SER A 1 91 ? -2.221 9.624 -27.644 1.00 55.88 91 SER A C 1
ATOM 698 O O . SER A 1 91 ? -1.278 9.127 -28.262 1.00 55.88 91 SER A O 1
ATOM 700 N N . PHE A 1 92 ? -2.269 9.627 -26.305 1.00 53.94 92 PHE A N 1
ATOM 701 C CA . PHE A 1 92 ? -1.270 8.958 -25.465 1.00 53.94 92 PHE A CA 1
ATOM 702 C C . PHE A 1 92 ? -1.371 7.427 -25.514 1.00 53.94 92 PHE A C 1
ATOM 704 O O . PHE A 1 92 ? -0.345 6.755 -25.590 1.00 53.94 92 PHE A O 1
ATOM 711 N N . SER A 1 93 ? -2.579 6.857 -25.533 1.00 45.22 93 SER A N 1
ATOM 712 C CA . SER A 1 93 ? -2.803 5.403 -25.539 1.00 45.22 93 SER A CA 1
ATOM 713 C C . SER A 1 93 ? -2.492 4.738 -26.886 1.00 45.22 93 SER A C 1
ATOM 715 O O . SER A 1 93 ? -1.945 3.639 -26.920 1.00 45.22 93 SER A O 1
ATOM 717 N N . THR A 1 94 ? -2.742 5.399 -28.024 1.00 44.41 94 THR A N 1
ATOM 718 C CA . THR A 1 94 ? -2.282 4.938 -29.353 1.00 44.41 94 THR A CA 1
ATOM 719 C C . THR A 1 94 ? -0.750 4.971 -29.479 1.00 44.41 94 THR A C 1
ATOM 721 O O . THR A 1 94 ? -0.161 4.367 -30.382 1.00 44.41 94 THR A O 1
ATOM 724 N N . GLY A 1 95 ? -0.095 5.608 -28.505 1.00 40.56 95 GLY A N 1
ATOM 725 C CA . GLY A 1 95 ? 1.325 5.543 -28.198 1.00 40.56 95 GLY A CA 1
ATOM 726 C C . GLY A 1 95 ? 1.833 4.196 -27.644 1.00 40.56 95 GLY A C 1
ATOM 727 O O . GLY A 1 95 ? 3.036 4.082 -27.418 1.00 40.56 95 GLY A O 1
ATOM 728 N N . ALA A 1 96 ? 0.985 3.173 -27.480 1.00 37.84 96 ALA A N 1
ATOM 729 C CA . ALA A 1 96 ? 1.369 1.881 -26.895 1.00 37.84 96 ALA A CA 1
ATOM 730 C C . ALA A 1 96 ? 0.861 0.640 -27.668 1.00 37.84 96 ALA A C 1
ATOM 732 O O . ALA A 1 96 ? 0.493 -0.367 -27.091 1.00 37.84 96 ALA A O 1
ATOM 733 N N . THR A 1 97 ? 0.840 0.644 -29.002 1.00 41.25 97 THR A N 1
ATOM 734 C CA . THR A 1 97 ? 0.856 -0.643 -29.731 1.00 41.25 97 THR A CA 1
ATOM 735 C C . THR A 1 97 ? 2.206 -1.346 -29.526 1.00 41.25 97 THR A C 1
ATOM 737 O O . THR A 1 97 ? 3.239 -0.659 -29.516 1.00 41.25 97 THR A O 1
ATOM 740 N N . PRO A 1 98 ? 2.227 -2.687 -29.387 1.00 42.09 98 PRO A N 1
ATOM 741 C CA . PRO A 1 98 ? 3.466 -3.457 -29.327 1.00 42.09 98 PRO A CA 1
ATOM 742 C C . PRO A 1 98 ? 4.314 -3.102 -30.549 1.00 42.09 98 PRO A C 1
ATOM 744 O O . PRO A 1 98 ? 3.787 -3.038 -31.662 1.00 42.09 98 PRO A O 1
ATOM 747 N N . GLY A 1 99 ? 5.598 -2.802 -30.328 1.00 47.72 99 GLY A N 1
ATOM 748 C CA . GLY A 1 99 ? 6.512 -2.419 -31.403 1.00 47.72 99 GLY A CA 1
ATOM 749 C C . GLY A 1 99 ? 6.474 -3.440 -32.540 1.00 47.72 99 GLY A C 1
ATOM 750 O O . GLY A 1 99 ? 6.353 -4.643 -32.290 1.00 47.72 99 GLY A O 1
ATOM 751 N N . GLU A 1 100 ? 6.540 -2.962 -33.785 1.00 44.53 100 GLU A N 1
ATOM 752 C CA . GLU A 1 100 ? 6.683 -3.848 -34.941 1.00 44.53 100 GLU A CA 1
ATOM 753 C C . GLU A 1 100 ? 7.915 -4.750 -34.745 1.00 44.53 100 GLU A C 1
ATOM 755 O O . GLU A 1 100 ? 8.925 -4.283 -34.205 1.00 44.53 100 GLU A O 1
ATOM 760 N N . PRO A 1 101 ? 7.859 -6.031 -35.155 1.00 45.12 101 PRO A N 1
ATOM 761 C CA . PRO A 1 101 ? 9.022 -6.906 -35.110 1.00 45.12 101 PRO A CA 1
ATOM 762 C C . PRO A 1 101 ? 10.201 -6.244 -35.825 1.00 45.12 101 PRO A C 1
ATOM 764 O O . PRO A 1 101 ? 10.143 -5.929 -37.011 1.00 45.12 101 PRO A O 1
ATOM 767 N N . ILE A 1 102 ? 11.283 -6.015 -35.080 1.00 47.41 102 ILE A N 1
ATOM 768 C CA . ILE A 1 102 ? 12.467 -5.293 -35.568 1.00 47.41 102 ILE A CA 1
ATOM 769 C C . ILE A 1 102 ? 13.367 -6.232 -36.398 1.00 47.41 102 ILE A C 1
ATOM 771 O O . ILE A 1 102 ? 14.250 -5.778 -37.123 1.00 47.41 102 ILE A O 1
ATOM 775 N N . GLY A 1 103 ? 13.123 -7.540 -36.361 1.00 52.78 103 GLY A N 1
ATOM 776 C CA . GLY A 1 103 ? 13.791 -8.520 -37.209 1.00 52.78 103 GLY A CA 1
ATOM 777 C C . GLY A 1 103 ? 13.768 -9.919 -36.605 1.00 52.78 103 GLY A C 1
ATOM 778 O O . GLY A 1 103 ? 13.381 -10.104 -35.450 1.00 52.78 103 GLY A O 1
ATOM 779 N N . ASN A 1 104 ? 14.214 -10.887 -37.402 1.00 47.94 104 ASN A N 1
ATOM 780 C CA . ASN A 1 104 ? 14.494 -12.246 -36.952 1.00 47.94 104 ASN A CA 1
ATOM 781 C C . ASN A 1 104 ? 15.979 -12.327 -36.617 1.00 47.94 104 ASN A C 1
ATOM 783 O O . ASN A 1 104 ? 16.816 -12.047 -37.478 1.00 47.94 104 ASN A O 1
ATOM 787 N N . TYR A 1 105 ? 16.305 -12.712 -35.390 1.00 57.56 105 TYR A N 1
ATOM 788 C CA . TYR A 1 105 ? 17.689 -12.824 -34.945 1.00 57.56 105 TYR A CA 1
ATOM 789 C C . TYR A 1 105 ? 18.034 -14.292 -34.724 1.00 57.56 105 TYR A C 1
ATOM 791 O O . TYR A 1 105 ? 17.226 -15.042 -34.174 1.00 57.56 105 TYR A O 1
ATOM 799 N N . ARG A 1 106 ? 19.227 -14.705 -35.170 1.00 48.19 106 ARG A N 1
ATOM 800 C CA . ARG A 1 106 ? 19.800 -15.995 -34.779 1.00 48.19 106 ARG A CA 1
ATOM 801 C C . ARG A 1 106 ? 20.383 -15.847 -33.391 1.00 48.19 106 ARG A C 1
ATOM 803 O O . ARG A 1 106 ? 21.237 -14.986 -33.184 1.00 48.19 106 ARG A O 1
ATOM 810 N N . LEU A 1 107 ? 19.898 -16.657 -32.466 1.00 55.12 107 LEU A N 1
ATOM 811 C CA . LEU A 1 107 ? 20.418 -16.677 -31.110 1.00 55.12 107 LEU A CA 1
ATOM 812 C C . LEU A 1 107 ? 21.447 -17.801 -30.957 1.00 55.12 107 LEU A C 1
ATOM 814 O O . LEU A 1 107 ? 21.454 -18.738 -31.759 1.00 55.12 107 LEU A O 1
ATOM 818 N N . PRO A 1 108 ? 22.340 -17.706 -29.960 1.00 51.97 108 PRO A N 1
ATOM 819 C CA . PRO A 1 108 ? 23.174 -18.828 -29.547 1.00 51.97 108 PRO A CA 1
ATOM 820 C C . PRO A 1 108 ? 22.328 -20.087 -29.299 1.00 51.97 108 PRO A C 1
ATOM 822 O O . PRO A 1 108 ? 21.190 -19.988 -28.843 1.00 51.97 108 PRO A O 1
ATOM 825 N N . ALA A 1 109 ? 22.871 -21.271 -29.598 1.00 54.00 109 ALA A N 1
ATOM 826 C CA . ALA A 1 109 ? 22.132 -22.541 -29.536 1.00 54.00 109 ALA A CA 1
ATOM 827 C C . ALA A 1 109 ? 21.618 -22.906 -28.125 1.00 54.00 109 ALA A C 1
ATOM 829 O O . ALA A 1 109 ? 20.759 -23.770 -27.967 1.00 54.00 109 ALA A O 1
ATOM 830 N N . ASP A 1 110 ? 22.155 -22.266 -27.092 1.00 53.16 110 ASP A N 1
ATOM 831 C CA . ASP A 1 110 ? 21.780 -22.392 -25.687 1.00 53.16 110 ASP A CA 1
ATOM 832 C C . ASP A 1 110 ? 20.742 -21.350 -25.229 1.00 53.16 110 ASP A C 1
ATOM 834 O O . ASP A 1 110 ? 20.192 -21.470 -24.128 1.00 53.16 110 ASP A O 1
ATOM 838 N N . PHE A 1 111 ? 20.417 -20.361 -26.066 1.00 49.12 111 PHE A N 1
ATOM 839 C CA . PHE A 1 111 ? 19.419 -19.350 -25.748 1.00 49.12 111 PHE A CA 1
ATOM 840 C C . PHE A 1 111 ? 18.006 -19.931 -25.844 1.00 49.12 111 PHE A C 1
ATOM 842 O O . PHE A 1 111 ? 17.570 -20.398 -26.897 1.00 49.12 111 PHE A O 1
ATOM 849 N N . ARG A 1 112 ? 17.240 -19.841 -24.752 1.00 53.78 112 ARG A N 1
ATOM 850 C CA . ARG A 1 112 ? 15.823 -20.224 -24.748 1.00 53.78 112 ARG A CA 1
ATOM 851 C C . ARG A 1 112 ? 14.921 -18.999 -24.933 1.00 53.78 112 ARG A C 1
ATOM 853 O O . ARG A 1 112 ? 15.109 -18.019 -24.215 1.00 53.78 112 ARG A O 1
ATOM 860 N N . PRO A 1 113 ? 13.922 -19.053 -25.831 1.00 53.62 113 PRO A N 1
ATOM 861 C CA . PRO A 1 113 ? 12.924 -17.997 -25.981 1.00 53.62 113 PRO A CA 1
ATOM 862 C C . PRO A 1 113 ? 12.251 -17.669 -24.638 1.00 53.62 113 PRO A C 1
ATOM 864 O O . PRO A 1 113 ? 11.871 -18.568 -23.884 1.00 53.62 113 PRO A O 1
ATOM 867 N N . GLY A 1 114 ? 12.101 -16.383 -24.328 1.00 56.00 114 GLY A N 1
ATOM 868 C CA . GLY A 1 114 ? 11.594 -15.906 -23.044 1.00 56.00 114 GLY A CA 1
ATOM 869 C C . GLY A 1 114 ? 11.514 -14.381 -22.963 1.00 56.00 114 GLY A C 1
ATOM 870 O O . GLY A 1 114 ? 11.779 -13.673 -23.931 1.00 56.00 114 GLY A O 1
ATOM 871 N N . ASN A 1 115 ? 11.131 -13.858 -21.802 1.00 53.38 115 ASN A N 1
ATOM 872 C CA . ASN A 1 115 ? 11.228 -12.423 -21.544 1.00 53.38 115 ASN A CA 1
ATOM 873 C C . ASN A 1 115 ? 12.612 -12.124 -20.968 1.00 53.38 115 ASN A C 1
ATOM 875 O O . ASN A 1 115 ? 12.996 -12.730 -19.968 1.00 53.38 115 ASN A O 1
ATOM 879 N N . VAL A 1 116 ? 13.330 -11.178 -21.564 1.00 58.47 116 VAL A N 1
ATOM 880 C CA . VAL A 1 116 ? 14.594 -10.661 -21.031 1.00 58.47 116 VAL A CA 1
ATOM 881 C C . VAL A 1 116 ? 14.383 -9.199 -20.675 1.00 58.47 116 VAL A C 1
ATOM 883 O O . VAL A 1 116 ? 13.836 -8.442 -21.475 1.00 58.47 116 VAL A O 1
ATOM 886 N N . PHE A 1 117 ? 14.809 -8.801 -19.481 1.00 54.25 117 PHE A N 1
ATOM 887 C CA . PHE A 1 117 ? 14.797 -7.402 -19.068 1.00 54.25 117 PHE A CA 1
ATOM 888 C C . PHE A 1 117 ? 16.179 -6.825 -19.297 1.00 54.25 117 PHE A C 1
ATOM 890 O O . PHE A 1 117 ? 17.159 -7.320 -18.747 1.00 54.25 117 PHE A O 1
ATOM 897 N N . LEU A 1 118 ? 16.242 -5.789 -20.119 1.00 59.41 118 LEU A N 1
ATOM 898 C CA . LEU A 1 118 ? 17.404 -4.923 -20.206 1.00 59.41 118 LEU A CA 1
ATOM 899 C C . LEU A 1 118 ? 17.132 -3.656 -19.403 1.00 59.41 118 LEU A C 1
ATOM 901 O O . LEU A 1 118 ? 15.986 -3.360 -19.079 1.00 59.41 118 LEU A O 1
ATOM 905 N N . PHE A 1 119 ? 18.176 -2.904 -19.087 1.00 50.62 119 PHE A N 1
ATOM 906 C CA . PHE A 1 119 ? 18.047 -1.599 -18.453 1.00 50.62 119 PHE A CA 1
ATOM 907 C C . PHE A 1 119 ? 18.680 -0.567 -19.373 1.00 50.62 119 PHE A C 1
ATOM 909 O O . PHE A 1 119 ? 19.775 -0.796 -19.890 1.00 50.62 119 PHE A O 1
ATOM 916 N N . ASP A 1 120 ? 17.977 0.538 -19.614 1.00 53.34 120 ASP A N 1
ATOM 917 C CA . ASP A 1 120 ? 18.560 1.658 -20.345 1.00 53.34 120 ASP A CA 1
ATOM 918 C C . ASP A 1 120 ? 19.626 2.379 -19.497 1.00 53.34 120 ASP A C 1
ATOM 920 O O . ASP A 1 120 ? 19.821 2.093 -18.314 1.00 53.34 120 ASP A O 1
ATOM 924 N N . ASN A 1 121 ? 20.322 3.348 -20.098 1.00 45.16 121 ASN A N 1
ATOM 925 C CA . ASN A 1 121 ? 21.346 4.138 -19.400 1.00 45.16 121 ASN A CA 1
ATOM 926 C C . ASN A 1 121 ? 20.793 4.966 -18.222 1.00 45.16 121 ASN A C 1
ATOM 928 O O . ASN A 1 121 ? 21.578 5.533 -17.467 1.00 45.16 121 ASN A O 1
ATOM 932 N N . ALA A 1 122 ? 19.470 5.081 -18.092 1.00 43.28 122 ALA A N 1
ATOM 933 C CA . ALA A 1 122 ? 18.781 5.760 -17.003 1.00 43.28 122 ALA A CA 1
ATOM 934 C C . ALA A 1 122 ? 18.186 4.774 -15.976 1.00 43.28 122 ALA A C 1
ATOM 936 O O . ALA A 1 122 ? 17.452 5.205 -15.093 1.00 43.28 122 ALA A O 1
ATOM 937 N N . GLY A 1 123 ? 18.476 3.470 -16.085 1.00 47.00 123 GLY A N 1
ATOM 938 C CA . GLY A 1 123 ? 18.005 2.444 -15.152 1.00 47.00 123 GLY A CA 1
ATOM 939 C C . GLY A 1 123 ? 16.558 1.991 -15.372 1.00 47.00 123 GLY A C 1
ATOM 940 O O . GLY A 1 123 ? 16.039 1.206 -14.574 1.00 47.00 123 GLY A O 1
ATOM 941 N N . ASN A 1 124 ? 15.893 2.430 -16.447 1.00 49.31 124 ASN A N 1
ATOM 942 C CA . ASN A 1 124 ? 14.529 1.997 -16.742 1.00 49.31 124 ASN A CA 1
ATOM 943 C C . ASN A 1 124 ? 14.534 0.592 -17.358 1.00 49.31 124 ASN A C 1
ATOM 945 O O . ASN A 1 124 ? 15.320 0.329 -18.274 1.00 49.31 124 ASN A O 1
ATOM 949 N N . PRO A 1 125 ? 13.631 -0.306 -16.926 1.00 51.97 125 PRO A N 1
ATOM 950 C CA . PRO A 1 125 ? 13.542 -1.642 -17.484 1.00 51.97 125 PRO A CA 1
ATOM 951 C C . PRO A 1 125 ? 12.934 -1.599 -18.894 1.00 51.97 125 PRO A C 1
ATOM 953 O O . PRO A 1 125 ? 11.851 -1.059 -19.122 1.00 51.97 125 PRO A O 1
ATOM 956 N N . LEU A 1 126 ? 13.625 -2.222 -19.840 1.00 55.91 126 LEU A N 1
ATOM 957 C CA . LEU A 1 126 ? 13.190 -2.498 -21.201 1.00 55.91 126 LEU A CA 1
ATOM 958 C C . LEU A 1 126 ? 12.900 -3.998 -21.306 1.00 55.91 126 LEU A C 1
ATOM 960 O O . LEU A 1 126 ? 13.814 -4.822 -21.304 1.00 55.91 126 LEU A O 1
ATOM 964 N N . GLU A 1 127 ? 11.626 -4.369 -21.401 1.00 53.88 127 GLU A N 1
ATOM 965 C CA . GLU A 1 127 ? 11.244 -5.761 -21.647 1.00 53.88 127 GLU A CA 1
ATOM 966 C C . GLU A 1 127 ? 11.469 -6.110 -23.124 1.00 53.88 127 GLU A C 1
ATOM 968 O O . GLU A 1 127 ? 10.874 -5.506 -24.017 1.00 53.88 127 GLU A O 1
ATOM 973 N N . MET A 1 128 ? 12.303 -7.113 -23.384 1.00 60.41 128 MET A N 1
ATOM 974 C CA . MET A 1 128 ? 12.442 -7.743 -24.691 1.00 60.41 128 MET A CA 1
ATOM 975 C C . MET A 1 128 ? 11.774 -9.107 -24.671 1.00 60.41 128 MET A C 1
ATOM 977 O O . MET A 1 128 ? 12.120 -9.985 -23.879 1.00 60.41 128 MET A O 1
ATOM 981 N N . VAL A 1 129 ? 10.814 -9.290 -25.574 1.00 57.59 129 VAL A N 1
ATOM 982 C CA . VAL A 1 129 ? 10.122 -10.568 -25.738 1.00 57.59 129 VAL A CA 1
ATOM 983 C C . VAL A 1 129 ? 10.768 -11.316 -26.890 1.00 57.59 129 VAL A C 1
ATOM 985 O O . VAL A 1 129 ? 10.715 -10.859 -28.032 1.00 57.59 129 VAL A O 1
ATOM 988 N N . PHE A 1 130 ? 11.344 -12.468 -26.568 1.00 61.66 130 PHE A N 1
ATOM 989 C CA . PHE A 1 130 ? 11.947 -13.407 -27.500 1.00 61.66 130 PHE A CA 1
ATOM 990 C C . PHE A 1 130 ? 10.936 -14.523 -27.784 1.00 61.66 130 PHE A C 1
ATOM 992 O O . PHE A 1 130 ? 10.645 -15.332 -26.902 1.00 61.66 130 PHE A O 1
ATOM 999 N N . ARG A 1 131 ? 10.363 -14.562 -28.994 1.00 57.88 131 ARG A N 1
ATOM 1000 C CA . ARG A 1 131 ? 9.442 -15.638 -29.414 1.00 57.88 131 ARG A CA 1
ATOM 1001 C C . ARG A 1 131 ? 10.115 -16.589 -30.387 1.00 57.88 131 ARG A C 1
ATOM 1003 O O . ARG A 1 131 ? 10.667 -16.141 -31.386 1.00 57.88 131 ARG A O 1
ATOM 1010 N N . GLU A 1 132 ? 10.036 -17.885 -30.110 1.00 56.53 132 GLU A N 1
ATOM 1011 C CA . GLU A 1 132 ? 10.466 -18.917 -31.054 1.00 56.53 132 GLU A CA 1
ATOM 1012 C C . GLU A 1 132 ? 9.643 -18.810 -32.338 1.00 56.53 132 GLU A C 1
ATOM 1014 O O . GLU A 1 132 ? 8.411 -18.773 -32.293 1.00 56.53 132 GLU A O 1
ATOM 1019 N N . ILE A 1 133 ? 10.322 -18.731 -33.478 1.00 56.19 133 ILE A N 1
ATOM 1020 C CA . ILE A 1 133 ? 9.688 -18.861 -34.789 1.00 56.19 133 ILE A CA 1
ATOM 1021 C C . ILE A 1 133 ? 9.802 -20.338 -35.177 1.00 56.19 133 ILE A C 1
ATOM 1023 O O . ILE A 1 133 ? 10.804 -20.963 -34.848 1.00 56.19 133 ILE A O 1
ATOM 1027 N N . GLU A 1 134 ? 8.799 -20.887 -35.874 1.00 49.81 134 GLU A N 1
ATOM 1028 C CA . GLU A 1 134 ? 8.575 -22.317 -36.188 1.00 49.81 134 GLU A CA 1
ATOM 1029 C C . GLU A 1 134 ? 9.776 -23.126 -36.745 1.00 49.81 134 GLU A C 1
ATOM 1031 O O . GLU A 1 134 ? 9.631 -24.318 -37.001 1.00 49.81 134 GLU A O 1
ATOM 1036 N N . HIS A 1 135 ? 10.950 -22.529 -36.971 1.00 51.75 135 HIS A N 1
ATOM 1037 C CA . HIS A 1 135 ? 12.184 -23.184 -37.413 1.00 51.75 135 HIS A CA 1
ATOM 1038 C C . HIS A 1 135 ? 13.374 -22.850 -36.488 1.00 51.75 135 HIS A C 1
ATOM 1040 O O . HIS A 1 135 ? 14.303 -22.160 -36.902 1.00 51.75 135 HIS A O 1
ATOM 1046 N N . GLY A 1 136 ? 13.326 -23.350 -35.246 1.00 47.72 136 GLY A N 1
ATOM 1047 C CA . GLY A 1 136 ? 14.447 -23.813 -34.397 1.00 47.72 136 GLY A CA 1
ATOM 1048 C C . GLY A 1 136 ? 15.544 -22.839 -33.938 1.00 47.72 136 GLY A C 1
ATOM 1049 O O . GLY A 1 136 ? 15.950 -22.904 -32.785 1.00 47.72 136 GLY A O 1
ATOM 1050 N N . ASP A 1 137 ? 16.007 -21.927 -34.793 1.00 48.28 137 ASP A N 1
ATOM 1051 C CA . ASP A 1 137 ? 17.231 -21.141 -34.562 1.00 48.28 137 ASP A CA 1
ATOM 1052 C C . ASP A 1 137 ? 16.998 -19.626 -34.643 1.00 48.28 137 ASP A C 1
ATOM 1054 O O . ASP A 1 137 ? 17.919 -18.827 -34.451 1.00 48.28 137 ASP A O 1
ATOM 1058 N N . THR A 1 138 ? 15.779 -19.204 -34.984 1.00 41.44 138 THR A N 1
ATOM 1059 C CA . THR A 1 138 ? 15.420 -17.789 -35.120 1.00 41.44 138 THR A CA 1
ATOM 1060 C C . THR A 1 138 ? 14.342 -17.393 -34.142 1.00 41.44 138 THR A C 1
ATOM 1062 O O . THR A 1 138 ? 13.315 -18.060 -34.014 1.00 41.44 138 THR A O 1
ATOM 1065 N N . VAL A 1 139 ? 14.564 -16.252 -33.504 1.00 51.22 139 VAL A N 1
ATOM 1066 C CA . VAL A 1 139 ? 13.669 -15.707 -32.499 1.00 51.22 139 VAL A CA 1
ATOM 1067 C C . VAL A 1 139 ? 13.265 -14.291 -32.893 1.00 51.22 139 VAL A C 1
ATOM 1069 O O . VAL A 1 139 ? 14.099 -13.469 -33.286 1.00 51.22 139 VAL A O 1
ATOM 1072 N N . GLU A 1 140 ? 11.965 -14.019 -32.823 1.00 48.28 140 GLU A N 1
ATOM 1073 C CA . GLU A 1 140 ? 11.396 -12.689 -33.034 1.00 48.28 140 GLU A CA 1
ATOM 1074 C C . GLU A 1 140 ? 11.694 -11.847 -31.790 1.00 48.28 140 GLU A C 1
ATOM 1076 O O . GLU A 1 140 ? 11.270 -12.207 -30.689 1.00 48.28 140 GLU A O 1
ATOM 1081 N N . VAL A 1 141 ? 12.415 -10.735 -31.964 1.00 54.19 141 VAL A N 1
ATOM 1082 C CA . VAL A 1 141 ? 12.691 -9.775 -30.885 1.00 54.19 141 VAL A CA 1
ATOM 1083 C C . VAL A 1 141 ? 11.802 -8.557 -31.063 1.00 54.19 141 VAL A C 1
ATOM 1085 O O . VAL A 1 141 ? 11.877 -7.848 -32.075 1.00 54.19 141 VAL A O 1
ATOM 1088 N N . ARG A 1 142 ? 10.972 -8.290 -30.054 1.00 53.06 142 ARG A N 1
ATOM 1089 C CA . ARG A 1 142 ? 10.183 -7.058 -29.970 1.00 53.06 142 ARG A CA 1
ATOM 1090 C C . ARG A 1 142 ? 10.839 -6.101 -28.991 1.00 53.06 142 ARG A C 1
ATOM 1092 O O . ARG A 1 142 ? 10.974 -6.424 -27.815 1.00 53.06 142 ARG A O 1
ATOM 1099 N N . PHE A 1 143 ? 11.224 -4.930 -29.488 1.00 50.78 143 PHE A N 1
ATOM 1100 C CA . PHE A 1 143 ? 11.702 -3.835 -28.652 1.00 50.78 143 PHE A CA 1
ATOM 1101 C C . PHE A 1 143 ? 10.519 -2.959 -28.225 1.00 50.78 143 PHE A C 1
ATOM 1103 O O . PHE A 1 143 ? 9.609 -2.724 -29.033 1.00 50.78 143 PHE A O 1
ATOM 1110 N N . PRO A 1 144 ? 10.542 -2.395 -27.011 1.00 45.19 144 PRO A N 1
ATOM 1111 C CA . PRO A 1 144 ? 9.707 -1.250 -26.702 1.00 45.19 144 PRO A CA 1
ATOM 1112 C C . PRO A 1 144 ? 10.112 -0.091 -27.627 1.00 45.19 144 PRO A C 1
ATOM 1114 O O . PRO A 1 144 ? 11.288 0.224 -27.789 1.00 45.19 144 PRO A O 1
ATOM 1117 N N . ARG A 1 145 ? 9.105 0.457 -28.314 1.00 53.44 145 ARG A N 1
ATOM 1118 C CA . ARG A 1 145 ? 9.128 1.473 -29.383 1.00 53.44 145 ARG A CA 1
ATOM 1119 C C . ARG A 1 145 ? 10.382 2.368 -29.436 1.00 53.44 145 ARG A C 1
ATOM 1121 O O . ARG A 1 145 ? 10.388 3.476 -28.907 1.00 53.44 145 ARG A O 1
ATOM 1128 N N . LEU A 1 146 ? 11.391 1.948 -30.199 1.00 44.84 146 LEU A N 1
ATOM 1129 C CA . LEU A 1 146 ? 12.411 2.850 -30.738 1.00 44.84 146 LEU A CA 1
ATOM 1130 C C . LEU A 1 146 ? 11.889 3.438 -32.065 1.00 44.84 146 LEU A C 1
ATOM 1132 O O . LEU A 1 146 ? 11.314 2.691 -32.862 1.00 44.84 146 LEU A O 1
ATOM 1136 N N . PRO A 1 147 ? 12.039 4.751 -32.334 1.00 43.09 147 PRO A N 1
ATOM 1137 C CA . PRO A 1 147 ? 11.490 5.369 -33.538 1.00 43.09 147 PRO A CA 1
ATOM 1138 C C . PRO A 1 147 ? 12.029 4.688 -34.803 1.00 43.09 147 PRO A C 1
ATOM 1140 O O . PRO A 1 147 ? 13.223 4.753 -35.103 1.00 43.09 147 PRO A O 1
ATOM 1143 N N . ALA A 1 148 ? 11.129 4.050 -35.560 1.00 41.06 148 ALA A N 1
ATOM 1144 C CA . ALA A 1 148 ? 11.452 3.237 -36.734 1.00 41.06 148 ALA A CA 1
ATOM 1145 C C . ALA A 1 148 ? 12.241 4.005 -37.811 1.00 41.06 148 ALA A C 1
ATOM 1147 O O . ALA A 1 148 ? 12.988 3.408 -38.587 1.00 41.06 148 ALA A O 1
ATOM 1148 N N . GLU A 1 149 ? 12.103 5.332 -37.857 1.00 43.59 149 GLU A N 1
ATOM 1149 C CA . GLU A 1 149 ? 12.773 6.182 -38.842 1.00 43.59 149 GLU A CA 1
ATOM 1150 C C . GLU A 1 149 ? 14.291 6.273 -38.658 1.00 43.59 149 GLU A C 1
ATOM 1152 O O . GLU A 1 149 ? 14.993 6.463 -39.647 1.00 43.59 149 GLU A O 1
ATOM 1157 N N . LYS A 1 150 ? 14.825 6.036 -37.451 1.00 40.97 150 LYS A N 1
ATOM 1158 C CA . LYS A 1 150 ? 16.280 6.051 -37.225 1.00 40.97 150 LYS A CA 1
ATOM 1159 C C . LYS A 1 150 ? 17.010 4.796 -37.712 1.00 40.97 150 LYS A C 1
ATOM 1161 O O . LYS A 1 150 ? 18.228 4.823 -37.810 1.00 40.97 150 LYS A O 1
ATOM 1166 N N . TYR A 1 151 ? 16.303 3.710 -38.035 1.00 46.75 151 TYR A N 1
ATOM 1167 C CA . TYR A 1 151 ? 16.950 2.396 -38.170 1.00 46.75 151 TYR A CA 1
ATOM 1168 C C . TYR A 1 151 ? 16.589 1.622 -39.451 1.00 46.75 151 TYR A C 1
ATOM 1170 O O . TYR A 1 151 ? 16.976 0.465 -39.595 1.00 46.75 151 TYR A O 1
ATOM 1178 N N . LYS A 1 152 ? 15.848 2.210 -40.398 1.00 37.28 152 LYS A N 1
ATOM 1179 C CA . LYS A 1 152 ? 15.091 1.489 -41.447 1.00 37.28 152 LYS A CA 1
ATOM 1180 C C . LYS A 1 152 ? 15.878 0.669 -42.496 1.00 37.28 152 LYS A C 1
ATOM 1182 O O . LYS A 1 152 ? 15.219 0.015 -43.300 1.00 37.28 152 LYS A O 1
ATOM 1187 N N . ARG A 1 153 ? 17.219 0.667 -42.556 1.00 36.84 153 ARG A N 1
ATOM 1188 C CA . ARG A 1 153 ? 17.965 0.008 -43.663 1.00 36.84 153 ARG A CA 1
ATOM 1189 C C . ARG A 1 153 ? 19.359 -0.516 -43.322 1.00 36.84 153 ARG A C 1
ATOM 1191 O O . ARG A 1 153 ? 20.311 -0.230 -44.043 1.00 36.84 153 ARG A O 1
ATOM 1198 N N . VAL A 1 154 ? 19.506 -1.293 -42.257 1.00 36.81 154 VAL A N 1
ATOM 1199 C CA . VAL A 1 154 ? 20.820 -1.866 -41.952 1.00 36.81 154 VAL A CA 1
ATOM 1200 C C . VAL A 1 154 ? 20.689 -3.329 -41.563 1.00 36.81 154 VAL A C 1
ATOM 1202 O O . VAL A 1 154 ? 19.730 -3.700 -40.895 1.00 36.81 154 VAL A O 1
ATOM 1205 N N . SER A 1 155 ? 21.621 -4.160 -42.033 1.00 37.12 155 SER A N 1
ATOM 1206 C CA . SER A 1 155 ? 21.812 -5.527 -41.543 1.00 37.12 155 SER A CA 1
ATOM 1207 C C . SER A 1 155 ? 21.982 -5.471 -40.028 1.00 37.12 155 SER A C 1
ATOM 1209 O O . SER A 1 155 ? 22.886 -4.783 -39.551 1.00 37.12 155 SER A O 1
ATOM 1211 N N . ARG A 1 156 ? 21.101 -6.150 -39.289 1.00 50.03 156 ARG A N 1
ATOM 1212 C CA . ARG A 1 156 ? 21.119 -6.161 -37.825 1.00 50.03 156 ARG A CA 1
ATOM 1213 C C . ARG A 1 156 ? 21.617 -7.505 -37.341 1.00 50.03 156 ARG A C 1
ATOM 1215 O O . ARG A 1 156 ? 20.983 -8.524 -37.606 1.00 50.03 156 ARG A O 1
ATOM 1222 N N . THR A 1 157 ? 22.708 -7.487 -36.595 1.00 51.12 157 THR A N 1
ATOM 1223 C CA . THR A 1 157 ? 23.197 -8.671 -35.891 1.00 51.12 157 THR A CA 1
ATOM 1224 C C . THR A 1 157 ? 23.154 -8.359 -34.405 1.00 51.12 157 THR A C 1
ATOM 1226 O O . THR A 1 157 ? 23.718 -7.355 -33.971 1.00 51.12 157 THR A O 1
ATOM 1229 N N . LEU A 1 158 ? 22.459 -9.188 -33.625 1.00 55.72 158 LEU A N 1
ATOM 1230 C CA . LEU A 1 158 ? 22.635 -9.173 -32.176 1.00 55.72 158 LEU A CA 1
ATOM 1231 C C . LEU A 1 158 ? 23.963 -9.865 -31.879 1.00 55.72 158 LEU A C 1
ATOM 1233 O O . LEU A 1 158 ? 24.198 -10.975 -32.354 1.00 55.72 158 LEU A O 1
ATOM 1237 N N . SER A 1 159 ? 24.832 -9.202 -31.128 1.00 58.44 159 SER A N 1
ATOM 1238 C CA . SER A 1 159 ? 26.063 -9.799 -30.621 1.00 58.44 159 SER A CA 1
ATOM 1239 C C . SER A 1 159 ? 26.058 -9.735 -29.106 1.00 58.44 159 SER A C 1
ATOM 1241 O O . SER A 1 159 ? 25.706 -8.705 -28.532 1.00 58.44 159 SER A O 1
ATOM 1243 N N . GLN A 1 160 ? 26.451 -10.834 -28.472 1.00 57.16 160 GLN A N 1
ATOM 1244 C CA . GLN A 1 160 ? 26.722 -10.876 -27.046 1.00 57.16 160 GLN A CA 1
ATOM 1245 C C . GLN A 1 160 ? 28.237 -10.890 -26.856 1.00 57.16 160 GLN A C 1
ATOM 1247 O O . GLN A 1 160 ? 28.912 -11.789 -27.355 1.00 57.16 160 GLN A O 1
ATOM 1252 N N . GLU A 1 161 ? 28.766 -9.891 -26.162 1.00 61.28 161 GLU A N 1
ATOM 1253 C CA . GLU A 1 161 ? 30.186 -9.791 -25.818 1.00 61.28 161 GLU A CA 1
ATOM 1254 C C . GLU A 1 161 ? 30.258 -9.580 -24.301 1.00 61.28 161 GLU A C 1
ATOM 1256 O O . GLU A 1 161 ? 29.577 -8.707 -23.781 1.00 61.28 161 GLU A O 1
ATOM 1261 N N . GLU A 1 162 ? 30.984 -10.432 -23.571 1.00 63.28 162 GLU A N 1
ATOM 1262 C CA . GLU A 1 162 ? 31.172 -10.317 -22.106 1.00 63.28 162 GLU A CA 1
ATOM 1263 C C . GLU A 1 162 ? 29.874 -10.183 -21.276 1.00 63.28 162 GLU A C 1
ATOM 1265 O O . GLU A 1 162 ? 29.820 -9.480 -20.271 1.00 63.28 162 GLU A O 1
ATOM 1270 N N . GLY A 1 163 ? 28.798 -10.863 -21.685 1.00 54.06 163 GLY A N 1
ATOM 1271 C CA . GLY A 1 163 ? 27.511 -10.777 -20.984 1.00 54.06 163 GLY A CA 1
ATOM 1272 C C . GLY A 1 163 ? 26.746 -9.478 -21.255 1.00 54.06 163 GLY A C 1
ATOM 1273 O O . GLY A 1 163 ? 25.826 -9.133 -20.523 1.00 54.06 163 GLY A O 1
ATOM 1274 N N . GLN A 1 164 ? 27.101 -8.753 -22.311 1.00 55.12 164 GLN A N 1
ATOM 1275 C CA . GLN A 1 164 ? 26.441 -7.531 -22.753 1.00 55.12 164 GLN A CA 1
ATOM 1276 C C . GLN A 1 164 ? 25.806 -7.757 -24.125 1.00 55.12 164 G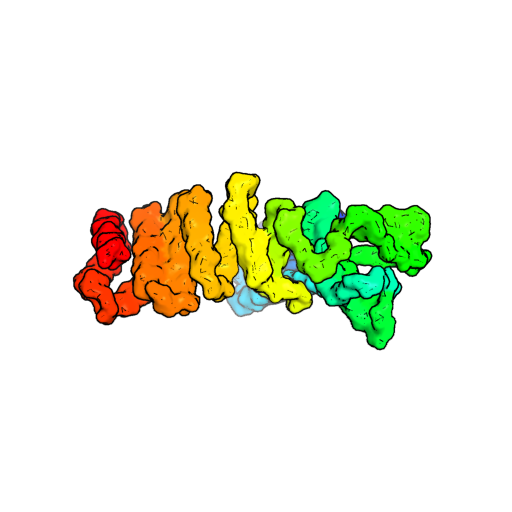LN A C 1
ATOM 1278 O O . GLN A 1 164 ? 26.443 -8.283 -25.037 1.00 55.12 164 GLN A O 1
ATOM 1283 N N . LEU A 1 165 ? 24.532 -7.386 -24.265 1.00 59.66 165 LEU A N 1
ATOM 1284 C CA . LEU A 1 165 ? 23.819 -7.380 -25.531 1.00 59.66 165 LEU A CA 1
ATOM 1285 C C . LEU A 1 165 ? 24.150 -6.119 -26.301 1.00 59.66 165 LEU A C 1
ATOM 1287 O O . LEU A 1 165 ? 23.968 -5.001 -25.815 1.00 59.66 165 LEU A O 1
ATOM 1291 N N . TYR A 1 166 ? 24.494 -6.314 -27.558 1.00 60.94 166 TYR A N 1
ATOM 1292 C CA . TYR A 1 166 ? 24.658 -5.243 -28.510 1.00 60.94 166 TYR A CA 1
ATOM 1293 C C . TYR A 1 166 ? 23.812 -5.509 -29.742 1.00 60.94 166 TYR A C 1
ATOM 1295 O O . TYR A 1 166 ? 23.681 -6.648 -30.192 1.00 60.94 166 TYR A O 1
ATOM 1303 N N . ILE A 1 167 ? 23.280 -4.442 -30.329 1.00 61.06 167 ILE A N 1
ATOM 1304 C CA . ILE A 1 167 ? 22.768 -4.467 -31.694 1.00 61.06 167 ILE A CA 1
ATOM 1305 C C . ILE A 1 167 ? 23.781 -3.786 -32.603 1.00 61.06 167 ILE A C 1
ATOM 1307 O O . ILE A 1 167 ? 24.069 -2.595 -32.463 1.00 61.06 167 ILE A O 1
ATOM 1311 N N . LYS A 1 168 ? 24.344 -4.558 -33.534 1.00 52.50 168 LYS A N 1
ATOM 1312 C CA . LYS A 1 168 ? 25.196 -4.029 -34.598 1.00 52.50 168 LYS A CA 1
ATOM 1313 C C . LYS A 1 168 ? 24.321 -3.650 -35.779 1.00 52.50 168 LYS A C 1
ATOM 1315 O O . LYS A 1 168 ? 23.557 -4.470 -36.284 1.00 52.50 168 LYS A O 1
ATOM 1320 N N . THR A 1 169 ? 24.424 -2.392 -36.181 1.00 49.53 169 THR A N 1
ATOM 1321 C CA . THR A 1 169 ? 23.675 -1.756 -37.260 1.00 49.53 169 THR A CA 1
ATOM 1322 C C . THR A 1 169 ? 24.715 -1.195 -38.233 1.00 49.53 169 THR A C 1
ATOM 1324 O O . THR A 1 169 ? 25.049 -0.017 -38.197 1.00 49.53 169 THR A O 1
ATOM 1327 N N . GLY A 1 170 ? 25.261 -2.054 -39.101 1.00 64.12 170 GLY A N 1
ATOM 1328 C CA . GLY A 1 170 ? 26.369 -1.683 -39.990 1.00 64.12 170 GLY A CA 1
ATOM 1329 C C . GLY A 1 170 ? 27.672 -1.683 -39.197 1.00 64.12 170 GLY A C 1
ATOM 1330 O O . GLY A 1 170 ? 27.961 -2.685 -38.547 1.00 64.12 170 GLY A O 1
ATOM 1331 N N . ASP A 1 171 ? 28.404 -0.568 -39.204 1.00 60.91 171 ASP A N 1
ATOM 1332 C CA . ASP A 1 171 ? 29.605 -0.387 -38.369 1.00 60.91 171 ASP A CA 1
ATOM 1333 C C . ASP A 1 171 ? 29.276 0.149 -36.960 1.00 60.91 171 ASP A C 1
ATOM 1335 O O . ASP A 1 171 ? 30.129 0.163 -36.073 1.00 60.91 171 ASP A O 1
ATOM 1339 N N . GLU A 1 172 ? 28.033 0.578 -36.720 1.00 47.91 172 GLU A N 1
ATOM 1340 C CA . GLU A 1 172 ? 27.610 1.104 -35.422 1.00 47.91 172 GLU A CA 1
ATOM 1341 C C . GLU A 1 172 ? 27.191 -0.026 -34.478 1.00 47.91 172 GLU A C 1
ATOM 1343 O O . GLU A 1 172 ? 26.337 -0.854 -34.801 1.00 47.91 172 GLU A O 1
ATOM 1348 N N . THR A 1 173 ? 27.764 -0.035 -33.275 1.00 57.25 173 THR A N 1
ATOM 1349 C CA . THR A 1 173 ? 27.422 -0.978 -32.204 1.00 57.25 173 THR A CA 1
ATOM 1350 C C . THR A 1 173 ? 26.680 -0.223 -31.107 1.00 57.25 173 THR A C 1
ATOM 1352 O O . THR A 1 173 ? 27.235 0.683 -30.493 1.00 57.25 173 THR A O 1
ATOM 1355 N N . THR A 1 174 ? 25.415 -0.570 -30.867 1.00 53.91 174 THR A N 1
ATOM 1356 C CA . THR A 1 174 ? 24.608 0.031 -29.794 1.00 53.91 174 THR A CA 1
ATOM 1357 C C . THR A 1 174 ? 24.465 -0.960 -28.652 1.00 53.91 174 THR A C 1
ATOM 1359 O O . THR A 1 174 ? 23.953 -2.062 -28.853 1.00 53.91 174 THR A O 1
ATOM 1362 N N . TYR A 1 175 ? 24.907 -0.568 -27.459 1.00 55.94 175 TYR A N 1
ATOM 1363 C CA . TYR A 1 175 ? 24.683 -1.330 -26.235 1.00 55.94 175 TYR A CA 1
ATOM 1364 C C . TYR A 1 175 ? 23.193 -1.331 -25.895 1.00 55.94 175 TYR A C 1
ATOM 1366 O O . TYR A 1 175 ? 22.559 -0.277 -25.846 1.00 55.94 175 TYR A O 1
ATOM 1374 N N . LEU A 1 176 ? 22.635 -2.523 -25.708 1.00 51.50 176 LEU A N 1
ATOM 1375 C CA . LEU A 1 176 ? 21.229 -2.711 -25.376 1.00 51.50 176 LEU A CA 1
ATOM 1376 C C . LEU A 1 176 ? 21.016 -3.032 -23.895 1.00 51.50 176 LEU A C 1
ATOM 1378 O O . LEU A 1 176 ? 19.931 -2.772 -23.389 1.00 51.50 176 LEU A O 1
ATOM 1382 N N . GLY A 1 177 ? 22.016 -3.590 -23.210 1.00 49.78 177 GLY A N 1
ATOM 1383 C CA . GLY A 1 177 ? 21.929 -3.989 -21.804 1.00 49.78 177 GLY A CA 1
ATOM 1384 C C . GLY A 1 177 ? 22.767 -5.232 -21.508 1.00 49.78 177 GLY A C 1
ATOM 1385 O O . GLY A 1 177 ? 23.399 -5.781 -22.401 1.00 49.78 177 GLY A O 1
ATOM 1386 N N . MET A 1 178 ? 22.766 -5.708 -20.267 1.00 44.22 178 MET A N 1
ATOM 1387 C CA . MET A 1 178 ? 23.421 -6.966 -19.886 1.00 44.22 178 MET A CA 1
ATOM 1388 C C . MET A 1 178 ? 22.562 -8.175 -20.311 1.00 44.22 178 MET A C 1
ATOM 1390 O O . MET A 1 178 ? 21.377 -8.221 -19.988 1.00 44.22 178 MET A O 1
ATOM 1394 N N . VAL A 1 179 ? 23.147 -9.170 -20.989 1.00 47.88 179 VAL A N 1
ATOM 1395 C CA . VAL A 1 179 ? 22.595 -10.534 -21.107 1.00 47.88 179 VAL A CA 1
ATOM 1396 C C . VAL A 1 179 ? 23.434 -11.457 -20.250 1.00 47.88 179 VAL A C 1
ATOM 1398 O O . VAL A 1 179 ? 24.555 -11.812 -20.621 1.00 47.88 179 VAL A O 1
ATOM 1401 N N . ASP A 1 180 ? 22.878 -11.901 -19.132 1.00 42.22 180 ASP A N 1
ATOM 1402 C CA . ASP A 1 180 ? 23.457 -13.037 -18.430 1.00 42.22 180 ASP A CA 1
ATOM 1403 C C . ASP A 1 180 ? 23.365 -14.268 -19.355 1.00 42.22 180 ASP A C 1
ATOM 1405 O O . ASP A 1 180 ? 22.285 -14.612 -19.839 1.00 42.22 180 ASP A O 1
ATOM 1409 N N . ALA A 1 181 ? 24.502 -14.898 -19.670 1.00 37.06 181 ALA A N 1
ATOM 1410 C CA . ALA A 1 181 ? 24.647 -15.973 -20.665 1.00 37.06 181 ALA A CA 1
ATOM 1411 C C . ALA A 1 181 ? 24.014 -17.311 -20.228 1.00 37.06 181 ALA A C 1
ATOM 1413 O O . ALA A 1 181 ? 24.376 -18.382 -20.704 1.00 37.06 181 ALA A O 1
ATOM 1414 N N . SER A 1 182 ? 23.075 -17.269 -19.291 1.00 31.31 182 SER A N 1
ATOM 1415 C CA . SER A 1 182 ? 22.393 -18.424 -18.744 1.00 31.31 182 SER A CA 1
ATOM 1416 C C . SER A 1 182 ? 20.901 -18.112 -18.702 1.00 31.31 182 SER A C 1
ATOM 1418 O O . SER A 1 182 ? 20.501 -17.186 -18.004 1.00 31.31 182 SER A O 1
ATOM 1420 N N . PRO A 1 183 ? 20.028 -18.890 -19.370 1.00 37.84 183 PRO A N 1
ATOM 1421 C CA . PRO A 1 183 ? 18.574 -18.739 -19.280 1.00 37.84 183 PRO A CA 1
ATOM 1422 C C . PRO A 1 183 ? 18.016 -19.190 -17.916 1.00 37.84 183 PRO A C 1
ATOM 1424 O O . PRO A 1 183 ? 16.847 -19.559 -17.789 1.00 37.84 183 PRO A O 1
ATOM 1427 N N . LYS A 1 184 ? 18.830 -19.162 -16.859 1.00 37.72 184 LYS A N 1
ATOM 1428 C CA . LYS A 1 184 ? 18.304 -19.019 -15.511 1.00 37.72 184 LYS A CA 1
ATOM 1429 C C . LYS A 1 184 ? 17.917 -17.554 -15.406 1.00 37.72 184 LYS A C 1
ATOM 1431 O O . LYS A 1 184 ? 18.801 -16.716 -15.479 1.00 37.72 184 LYS A O 1
ATOM 1436 N N . ALA A 1 185 ? 16.607 -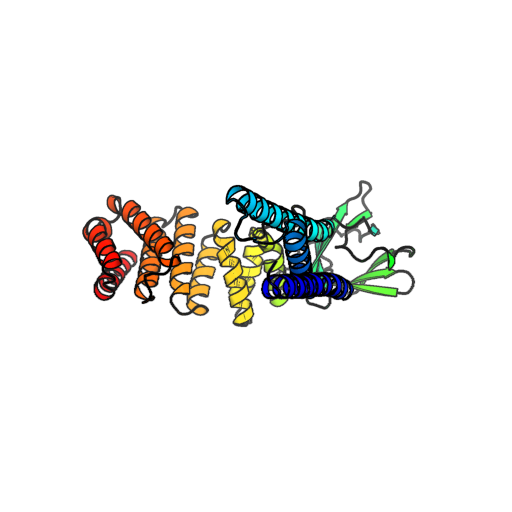17.293 -15.347 1.00 44.75 185 ALA A N 1
ATOM 1437 C CA . ALA A 1 185 ? 15.983 -16.033 -14.943 1.00 44.75 185 ALA A CA 1
ATOM 1438 C C . ALA A 1 185 ? 17.008 -15.038 -14.402 1.00 44.75 185 ALA A C 1
ATOM 1440 O O . ALA A 1 185 ? 17.628 -15.425 -13.413 1.00 44.75 185 ALA A O 1
ATOM 1441 N N . VAL A 1 186 ? 17.184 -13.871 -15.064 1.00 49.94 186 VAL A N 1
ATOM 1442 C CA . VAL A 1 186 ? 18.048 -12.738 -14.648 1.00 49.94 186 VAL A CA 1
ATOM 1443 C C . VAL A 1 186 ? 18.478 -12.983 -13.224 1.00 49.94 186 VAL A C 1
ATOM 1445 O O . VAL A 1 186 ? 17.591 -12.879 -12.377 1.00 49.94 186 VAL A O 1
ATOM 1448 N N . ASN A 1 187 ? 19.708 -13.476 -12.998 1.00 61.41 187 ASN A N 1
ATOM 1449 C CA . ASN A 1 187 ? 20.072 -13.996 -11.685 1.00 61.41 187 ASN A CA 1
ATOM 1450 C C . ASN A 1 187 ? 19.733 -12.902 -10.679 1.00 61.41 187 ASN A C 1
ATOM 1452 O O . ASN A 1 187 ? 20.392 -11.866 -10.666 1.00 61.41 187 ASN A O 1
ATOM 1456 N N . GLU A 1 188 ? 18.625 -13.078 -9.952 1.00 66.31 188 GLU A N 1
ATOM 1457 C CA . GLU A 1 188 ? 17.999 -11.962 -9.241 1.00 66.31 188 GLU A CA 1
ATOM 1458 C C . GLU A 1 188 ? 18.969 -11.452 -8.173 1.00 66.31 188 GLU A C 1
ATOM 1460 O O . GLU A 1 188 ? 18.933 -10.287 -7.814 1.00 66.31 188 GLU A O 1
ATOM 1465 N N . ASP A 1 189 ? 19.895 -12.311 -7.744 1.00 71.06 189 ASP A N 1
ATOM 1466 C CA . ASP A 1 189 ? 20.957 -12.006 -6.798 1.00 71.06 189 ASP A CA 1
ATOM 1467 C C . ASP A 1 189 ? 22.071 -11.105 -7.385 1.00 71.06 189 ASP A C 1
ATOM 1469 O O . ASP A 1 189 ? 22.913 -10.619 -6.634 1.00 71.06 189 ASP A O 1
ATOM 1473 N N . LEU A 1 190 ? 22.100 -10.868 -8.704 1.00 72.69 190 LEU A N 1
ATOM 1474 C CA . LEU A 1 190 ? 23.018 -9.936 -9.380 1.00 72.69 190 LEU A CA 1
ATOM 1475 C C . LEU A 1 190 ? 22.391 -8.563 -9.657 1.00 72.69 190 LEU A C 1
ATOM 1477 O O . LEU A 1 190 ? 23.090 -7.661 -10.122 1.00 72.69 190 LEU A O 1
ATOM 1481 N N . LEU A 1 191 ? 21.088 -8.399 -9.419 1.00 76.62 191 LEU A N 1
ATOM 1482 C CA . LEU A 1 191 ? 20.417 -7.122 -9.623 1.00 76.62 191 LEU A CA 1
ATOM 1483 C C . LEU A 1 191 ? 20.800 -6.133 -8.522 1.00 76.62 191 LEU A C 1
ATOM 1485 O O . LEU A 1 191 ? 20.835 -6.466 -7.338 1.00 76.62 191 LEU A O 1
ATOM 1489 N N . THR A 1 192 ? 21.030 -4.879 -8.905 1.00 83.00 192 THR A N 1
ATOM 1490 C CA . THR A 1 192 ? 21.183 -3.797 -7.930 1.00 83.00 192 THR A CA 1
ATOM 1491 C C . THR A 1 192 ? 19.843 -3.490 -7.256 1.00 83.00 192 THR A C 1
ATOM 1493 O O . THR A 1 192 ? 18.767 -3.818 -7.766 1.00 83.00 192 THR A O 1
ATOM 1496 N N . LEU A 1 193 ? 19.876 -2.812 -6.107 1.00 87.31 193 LEU A N 1
ATOM 1497 C CA . LEU A 1 193 ? 18.649 -2.394 -5.418 1.00 87.31 193 LEU A CA 1
ATOM 1498 C C . LEU A 1 193 ? 17.792 -1.453 -6.259 1.00 87.31 193 LEU A C 1
ATOM 1500 O O . LEU A 1 193 ? 16.571 -1.586 -6.263 1.00 87.31 193 LEU A O 1
ATOM 1504 N N . GLU A 1 194 ? 18.425 -0.553 -7.010 1.00 83.31 194 GLU A N 1
ATOM 1505 C CA . GLU A 1 194 ? 17.742 0.332 -7.953 1.00 83.31 194 GLU A CA 1
ATOM 1506 C C . GLU A 1 194 ? 17.026 -0.476 -9.043 1.00 83.31 194 GLU A C 1
ATOM 1508 O O . GLU A 1 194 ? 15.860 -0.229 -9.338 1.00 83.31 194 GLU A O 1
ATOM 1513 N N . GLN A 1 195 ? 17.668 -1.518 -9.578 1.00 81.94 195 GLN A N 1
ATOM 1514 C CA . GLN A 1 195 ? 17.046 -2.406 -10.562 1.00 81.94 195 GLN A CA 1
ATOM 1515 C C . GLN A 1 195 ? 15.881 -3.207 -9.967 1.00 81.94 195 GLN A C 1
ATOM 1517 O O . GLN A 1 195 ? 14.843 -3.353 -10.618 1.00 81.94 195 GLN A O 1
ATOM 1522 N N . HIS A 1 196 ? 16.011 -3.693 -8.729 1.00 88.31 196 HIS A N 1
ATOM 1523 C CA . HIS A 1 196 ? 14.904 -4.321 -8.005 1.00 88.31 196 HIS A CA 1
ATOM 1524 C C . HIS A 1 196 ? 13.734 -3.355 -7.802 1.00 88.31 196 HIS A C 1
ATOM 1526 O O . HIS A 1 196 ? 12.588 -3.726 -8.062 1.00 88.31 196 HIS A O 1
ATOM 1532 N N . LEU A 1 197 ? 14.002 -2.117 -7.386 1.00 89.56 197 LEU A N 1
ATOM 1533 C CA . LEU A 1 197 ? 12.972 -1.099 -7.220 1.00 89.56 197 LEU A CA 1
ATOM 1534 C C . LEU A 1 197 ? 12.273 -0.821 -8.555 1.00 89.56 197 LEU A C 1
ATOM 1536 O O . LEU A 1 197 ? 11.055 -0.958 -8.641 1.00 89.56 197 LEU A O 1
ATOM 1540 N N . SER A 1 198 ? 13.032 -0.544 -9.615 1.00 82.50 198 SER A N 1
ATOM 1541 C CA . SER A 1 198 ? 12.511 -0.275 -10.957 1.00 82.50 198 SER A CA 1
ATOM 1542 C C . SER A 1 198 ? 11.662 -1.421 -11.513 1.00 82.50 198 SER A C 1
ATOM 1544 O O . SER A 1 198 ? 10.574 -1.181 -12.040 1.00 82.50 198 SER A O 1
ATOM 1546 N N . LEU A 1 199 ? 12.095 -2.677 -11.356 1.00 82.94 199 LEU A N 1
ATOM 1547 C CA . LEU A 1 199 ? 11.303 -3.846 -11.756 1.00 82.94 199 LEU A CA 1
ATOM 1548 C C . LEU A 1 199 ? 10.032 -3.989 -10.914 1.00 82.94 199 LEU A C 1
ATOM 1550 O O . LEU A 1 199 ? 8.954 -4.238 -11.454 1.00 82.94 199 LEU A O 1
ATOM 1554 N N . GLY A 1 200 ? 10.129 -3.796 -9.598 1.00 89.56 200 GLY A N 1
ATOM 1555 C CA . GLY A 1 200 ? 8.977 -3.804 -8.702 1.00 89.56 200 GLY A CA 1
ATOM 1556 C C . GLY A 1 200 ? 7.935 -2.746 -9.080 1.00 89.56 200 GLY A C 1
ATOM 1557 O O . GLY A 1 200 ? 6.739 -3.042 -9.175 1.00 89.56 200 GLY A O 1
ATOM 1558 N N . MET A 1 201 ? 8.388 -1.528 -9.381 1.00 86.88 201 MET A N 1
ATOM 1559 C CA . MET A 1 201 ? 7.548 -0.426 -9.847 1.00 86.88 201 MET A CA 1
ATOM 1560 C C . MET A 1 201 ? 6.930 -0.727 -11.213 1.00 86.88 201 MET A C 1
ATOM 1562 O O . MET A 1 201 ? 5.727 -0.552 -11.385 1.00 86.88 201 MET A O 1
ATOM 1566 N N . TYR A 1 202 ? 7.701 -1.271 -12.152 1.00 82.75 202 TYR A N 1
ATOM 1567 C CA . TYR A 1 202 ? 7.206 -1.689 -13.462 1.00 82.75 202 TYR A CA 1
ATOM 1568 C C . TYR A 1 202 ? 6.080 -2.729 -13.352 1.00 82.75 202 TYR A C 1
ATOM 1570 O O . TYR A 1 202 ? 4.971 -2.506 -13.841 1.00 82.75 202 TYR A O 1
ATOM 1578 N N . TYR A 1 203 ? 6.305 -3.828 -12.629 1.00 84.06 203 TYR A N 1
ATOM 1579 C CA . TYR A 1 203 ? 5.305 -4.892 -12.491 1.00 84.06 203 TYR A CA 1
ATOM 1580 C C . TYR A 1 203 ? 4.073 -4.486 -11.677 1.00 84.06 203 TYR A C 1
ATOM 1582 O O . TYR A 1 203 ? 3.018 -5.113 -11.790 1.00 84.06 203 TYR A O 1
ATOM 1590 N N . SER A 1 204 ? 4.185 -3.451 -10.847 1.00 86.75 204 SER A N 1
ATOM 1591 C CA . SER A 1 204 ? 3.095 -2.960 -10.000 1.00 86.75 204 SER A CA 1
ATOM 1592 C C . SER A 1 204 ? 2.180 -1.934 -10.678 1.00 86.75 204 SER A C 1
ATOM 1594 O O . SER A 1 204 ? 1.147 -1.584 -10.101 1.00 86.75 204 SER A O 1
ATOM 1596 N N . GLN A 1 205 ? 2.473 -1.516 -11.920 1.00 79.62 205 GLN A N 1
ATOM 1597 C CA . GLN A 1 205 ? 1.632 -0.606 -12.726 1.00 79.62 205 GLN A CA 1
ATOM 1598 C C . GLN A 1 205 ? 0.191 -1.113 -12.954 1.00 79.62 205 GLN A C 1
ATOM 1600 O O . GLN A 1 205 ? -0.664 -0.380 -13.444 1.00 79.62 205 GLN A O 1
ATOM 1605 N N . ILE A 1 206 ? -0.105 -2.338 -12.508 1.00 61.69 206 ILE A N 1
ATOM 1606 C CA . ILE A 1 206 ? -1.416 -2.994 -12.358 1.00 61.69 206 ILE A CA 1
ATOM 1607 C C . ILE A 1 206 ? -2.543 -2.079 -11.848 1.00 61.69 206 ILE A C 1
ATOM 1609 O O . ILE A 1 206 ? -3.715 -2.373 -12.086 1.00 61.69 206 ILE A O 1
ATOM 1613 N N . LEU A 1 207 ? -2.228 -1.010 -11.118 1.00 56.16 207 LEU A N 1
ATOM 1614 C CA . LEU A 1 207 ? -3.218 -0.180 -10.430 1.00 56.16 207 LEU A CA 1
ATOM 1615 C C . LEU A 1 207 ? -3.680 1.046 -11.210 1.00 56.16 207 LEU A C 1
ATOM 1617 O O . LEU A 1 207 ? -4.687 1.650 -10.830 1.00 56.16 207 LEU A O 1
ATOM 1621 N N . ASP A 1 208 ? -3.010 1.386 -12.307 1.00 59.28 208 ASP A N 1
ATOM 1622 C CA . ASP A 1 208 ? -3.513 2.422 -13.189 1.00 59.28 208 ASP A CA 1
ATOM 1623 C C . ASP A 1 208 ? -4.517 1.799 -14.167 1.00 59.28 208 ASP A C 1
ATOM 1625 O O . ASP A 1 208 ? -4.160 1.078 -15.096 1.00 59.28 208 ASP A O 1
ATOM 1629 N N . ARG A 1 209 ? -5.814 2.066 -13.958 1.00 57.00 209 ARG A N 1
ATOM 1630 C CA . ARG A 1 209 ? -6.889 1.613 -14.865 1.00 57.00 209 ARG A CA 1
ATOM 1631 C C . ARG A 1 209 ? -6.726 2.153 -16.291 1.00 57.00 209 ARG A C 1
ATOM 1633 O O . ARG A 1 209 ? -7.434 1.689 -17.181 1.00 57.00 209 ARG A O 1
ATOM 1640 N N . THR A 1 210 ? -5.845 3.131 -16.493 1.00 57.69 210 THR A N 1
ATOM 1641 C CA . THR A 1 210 ? -5.520 3.704 -17.800 1.00 57.69 210 THR A CA 1
ATOM 1642 C C . THR A 1 210 ? -4.320 3.035 -18.477 1.00 57.69 210 THR A C 1
ATOM 1644 O O . THR A 1 210 ? -4.082 3.295 -19.657 1.00 57.69 210 THR A O 1
ATOM 1647 N N . ALA A 1 211 ? -3.595 2.149 -17.779 1.00 57.12 211 ALA A N 1
ATOM 1648 C CA . ALA A 1 211 ? -2.454 1.439 -18.340 1.00 57.12 211 ALA A CA 1
ATOM 1649 C C . ALA A 1 211 ? -2.886 0.469 -19.449 1.00 57.12 211 ALA A C 1
ATOM 1651 O O . ALA A 1 211 ? -3.920 -0.204 -19.364 1.00 57.12 211 ALA A O 1
ATOM 1652 N N . ASP A 1 212 ? -2.063 0.405 -20.494 1.00 55.75 212 ASP A N 1
ATOM 1653 C CA . ASP A 1 212 ? -2.268 -0.446 -21.659 1.00 55.75 212 ASP A CA 1
ATOM 1654 C C . ASP A 1 212 ? -2.515 -1.910 -21.226 1.00 55.75 212 ASP A C 1
ATOM 1656 O O . ASP A 1 212 ? -1.702 -2.488 -20.497 1.00 55.75 212 ASP A O 1
ATOM 1660 N N . PRO A 1 213 ? -3.632 -2.540 -21.645 1.00 55.50 213 PRO A N 1
ATOM 1661 C CA . PRO A 1 213 ? -3.935 -3.931 -21.320 1.00 55.50 213 PRO A CA 1
ATOM 1662 C C . PRO A 1 213 ? -2.869 -4.933 -21.792 1.00 55.50 213 PRO A C 1
ATOM 1664 O O . PRO A 1 213 ? -2.910 -6.079 -21.340 1.00 55.50 213 PRO A O 1
ATOM 1667 N N . GLN A 1 214 ? -1.937 -4.533 -22.665 1.00 50.25 214 GLN A N 1
ATOM 1668 C CA . GLN A 1 214 ? -0.798 -5.356 -23.075 1.00 50.25 214 GLN A CA 1
ATOM 1669 C C . GLN A 1 214 ? 0.394 -5.327 -22.113 1.00 50.25 214 GLN A C 1
ATOM 1671 O O . GLN A 1 214 ? 1.228 -6.231 -22.191 1.00 50.25 214 GLN A O 1
ATOM 1676 N N . VAL A 1 215 ? 0.483 -4.359 -21.192 1.00 56.94 215 VAL A N 1
ATOM 1677 C CA . VAL A 1 215 ? 1.551 -4.345 -20.181 1.00 56.94 215 VAL A CA 1
ATOM 1678 C C . VAL A 1 215 ? 1.348 -5.540 -19.258 1.00 56.94 215 VAL A C 1
ATOM 1680 O O . VAL A 1 215 ? 0.299 -5.698 -18.620 1.00 56.94 215 VAL A O 1
ATOM 1683 N N . ARG A 1 216 ? 2.338 -6.436 -19.253 1.00 54.47 216 ARG A N 1
ATOM 1684 C CA . ARG A 1 216 ? 2.234 -7.744 -18.614 1.00 54.47 216 ARG A CA 1
ATOM 1685 C C . ARG A 1 216 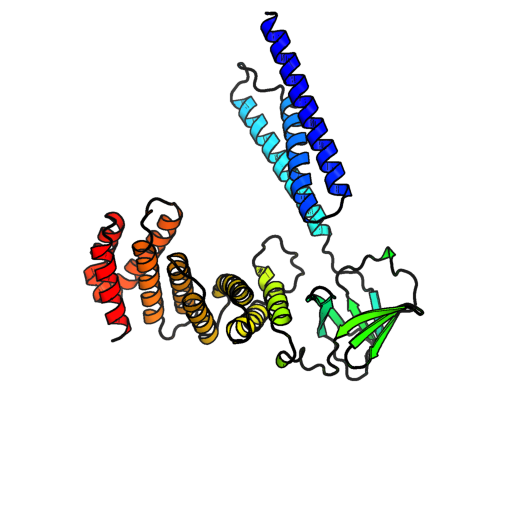? 2.131 -7.561 -17.100 1.00 54.47 216 ARG A C 1
ATOM 1687 O O . ARG A 1 216 ? 3.010 -7.018 -16.442 1.00 54.47 216 ARG A O 1
ATOM 1694 N N . ARG A 1 217 ? 1.003 -8.013 -16.561 1.00 71.81 217 ARG A N 1
ATOM 1695 C CA . ARG A 1 217 ? 0.621 -7.886 -15.153 1.00 71.81 217 ARG A CA 1
ATOM 1696 C C . ARG A 1 217 ? 1.215 -9.053 -14.377 1.00 71.81 217 ARG A C 1
ATOM 1698 O O . ARG A 1 217 ? 0.820 -10.189 -14.632 1.00 71.81 217 ARG A O 1
ATOM 1705 N N . ASP A 1 218 ? 2.088 -8.787 -13.412 1.00 84.00 218 ASP A N 1
ATOM 1706 C CA . ASP A 1 218 ? 2.534 -9.826 -12.481 1.00 84.00 218 ASP A CA 1
ATOM 1707 C C . ASP A 1 218 ? 2.710 -9.276 -11.051 1.00 84.00 218 ASP A C 1
ATOM 1709 O O . ASP A 1 218 ? 3.810 -8.884 -10.653 1.00 84.00 218 ASP A O 1
ATOM 1713 N N . PRO A 1 219 ? 1.628 -9.258 -10.239 1.00 88.56 219 PRO A N 1
ATOM 1714 C CA . PRO A 1 219 ? 1.714 -8.812 -8.853 1.00 88.56 219 PRO A CA 1
ATOM 1715 C C . PRO A 1 219 ? 2.716 -9.635 -8.042 1.00 88.56 219 PRO A C 1
ATOM 1717 O O . PRO A 1 219 ? 3.298 -9.119 -7.096 1.00 88.56 219 PRO A O 1
ATOM 1720 N N . LYS A 1 220 ? 2.917 -10.912 -8.391 1.00 89.38 220 LYS A N 1
ATOM 1721 C CA . LYS A 1 220 ? 3.814 -11.804 -7.658 1.00 89.38 220 LYS A CA 1
ATOM 1722 C C . LYS A 1 220 ? 5.268 -11.393 -7.876 1.00 89.38 220 LYS A C 1
ATOM 1724 O O . LYS A 1 220 ? 6.025 -11.357 -6.909 1.00 89.38 220 LYS A O 1
ATOM 1729 N N . LEU A 1 221 ? 5.645 -11.058 -9.111 1.00 87.19 221 LEU A N 1
ATOM 1730 C CA . LEU A 1 221 ? 6.971 -10.506 -9.403 1.00 87.19 221 LEU A CA 1
ATOM 1731 C C . LEU A 1 221 ? 7.150 -9.123 -8.773 1.00 87.19 221 LEU A C 1
ATOM 1733 O O . LEU A 1 221 ? 8.186 -8.877 -8.161 1.00 87.19 221 LEU A O 1
ATOM 1737 N N . ALA A 1 222 ? 6.127 -8.264 -8.824 1.00 91.62 222 ALA A N 1
ATOM 1738 C CA . ALA A 1 222 ? 6.170 -6.968 -8.150 1.00 91.62 222 ALA A CA 1
ATOM 1739 C C . ALA A 1 222 ? 6.456 -7.115 -6.644 1.00 91.62 222 ALA A C 1
ATOM 1741 O O . ALA A 1 222 ? 7.409 -6.530 -6.138 1.00 91.62 222 ALA A O 1
ATOM 1742 N N . ILE A 1 223 ? 5.680 -7.951 -5.941 1.00 93.25 223 ILE A N 1
ATOM 1743 C CA . ILE A 1 223 ? 5.859 -8.227 -4.506 1.00 93.25 223 ILE A CA 1
ATOM 1744 C C . ILE A 1 223 ? 7.267 -8.761 -4.227 1.00 93.25 223 ILE A C 1
ATOM 1746 O O . ILE A 1 223 ? 7.908 -8.312 -3.281 1.00 93.25 223 ILE A O 1
ATOM 1750 N N . ARG A 1 224 ? 7.772 -9.677 -5.063 1.00 92.06 224 ARG A N 1
ATOM 1751 C CA . ARG A 1 224 ? 9.116 -10.244 -4.903 1.00 92.06 224 ARG A CA 1
ATOM 1752 C C . ARG A 1 224 ? 10.203 -9.172 -4.976 1.00 92.06 224 ARG A C 1
ATOM 1754 O O . ARG A 1 224 ? 11.029 -9.095 -4.071 1.00 92.06 224 ARG A O 1
ATOM 1761 N N . HIS A 1 225 ? 10.221 -8.366 -6.038 1.00 92.56 225 HIS A N 1
ATOM 1762 C CA . HIS A 1 225 ? 11.285 -7.379 -6.229 1.00 92.56 225 HIS A CA 1
ATOM 1763 C C . HIS A 1 225 ? 11.210 -6.247 -5.199 1.00 92.56 225 HIS A C 1
ATOM 1765 O O . HIS A 1 225 ? 12.238 -5.880 -4.641 1.00 92.56 225 HIS A O 1
ATOM 1771 N N . LEU A 1 226 ? 10.010 -5.755 -4.877 1.00 95.00 226 LEU A N 1
ATOM 1772 C CA . LEU A 1 226 ? 9.836 -4.739 -3.834 1.00 95.00 226 LEU A CA 1
ATOM 1773 C C . LEU A 1 226 ? 10.204 -5.281 -2.443 1.00 95.00 226 LEU A C 1
ATOM 1775 O O . LEU A 1 226 ? 10.818 -4.571 -1.651 1.00 95.00 226 LEU A O 1
ATOM 1779 N N . GLY A 1 227 ? 9.902 -6.554 -2.163 1.00 94.94 227 GLY A N 1
ATOM 1780 C CA . GLY A 1 227 ? 10.291 -7.221 -0.921 1.00 94.94 227 GLY A CA 1
ATOM 1781 C C . GLY A 1 227 ? 11.808 -7.264 -0.727 1.00 94.94 227 GLY A C 1
ATOM 1782 O O . GLY A 1 227 ? 12.283 -6.948 0.360 1.00 94.94 227 GLY A O 1
ATOM 1783 N N . ARG A 1 228 ? 12.574 -7.548 -1.794 1.00 94.50 228 ARG A N 1
ATOM 1784 C CA . ARG A 1 228 ? 14.050 -7.496 -1.766 1.00 94.50 228 ARG A CA 1
ATOM 1785 C C . ARG A 1 228 ? 14.572 -6.100 -1.401 1.00 94.50 228 ARG A C 1
ATOM 1787 O O . ARG A 1 228 ? 15.530 -5.996 -0.641 1.00 94.50 228 ARG A O 1
ATOM 1794 N N . VAL A 1 229 ? 13.929 -5.033 -1.890 1.00 95.44 229 VAL A N 1
ATOM 1795 C CA . VAL A 1 229 ? 14.288 -3.647 -1.524 1.00 95.44 229 VAL A CA 1
ATOM 1796 C C . VAL A 1 229 ? 14.018 -3.382 -0.040 1.00 95.44 229 VAL A C 1
ATOM 1798 O O . VAL A 1 229 ? 14.847 -2.770 0.626 1.00 95.44 229 VAL A O 1
ATOM 1801 N N . LEU A 1 230 ? 12.891 -3.857 0.504 1.00 94.94 230 LEU A N 1
ATOM 1802 C CA . LEU A 1 230 ? 12.546 -3.648 1.918 1.00 94.94 230 LEU A CA 1
ATOM 1803 C C . LEU A 1 230 ? 13.445 -4.414 2.897 1.00 94.94 230 LEU A C 1
ATOM 1805 O O . LEU A 1 230 ? 13.695 -3.911 3.995 1.00 94.94 230 LEU A O 1
ATOM 1809 N N . GLU A 1 231 ? 13.900 -5.607 2.507 1.00 94.25 231 GLU A N 1
ATOM 1810 C CA . GLU A 1 231 ? 14.785 -6.476 3.297 1.00 94.25 231 GLU A CA 1
ATOM 1811 C C . GLU A 1 231 ? 16.250 -6.033 3.277 1.00 94.25 231 GLU A C 1
ATOM 1813 O O . GLU A 1 231 ? 17.009 -6.385 4.182 1.00 94.25 231 GLU A O 1
ATOM 1818 N N . SER A 1 232 ? 16.667 -5.295 2.247 1.00 93.88 232 SER A N 1
ATOM 1819 C CA . SER A 1 232 ? 18.069 -4.938 2.085 1.00 93.88 232 SER A CA 1
ATOM 1820 C C . SER A 1 232 ? 18.512 -3.893 3.116 1.00 93.88 232 SER A C 1
ATOM 1822 O O . SER A 1 232 ? 17.929 -2.806 3.173 1.00 93.88 232 SER A O 1
ATOM 1824 N N . PRO A 1 233 ? 19.585 -4.155 3.888 1.00 92.94 233 PRO A N 1
ATOM 1825 C CA . PRO A 1 233 ? 20.160 -3.164 4.796 1.00 92.94 233 PRO A CA 1
ATOM 1826 C C . PRO A 1 233 ? 20.852 -2.010 4.053 1.00 92.94 233 PRO A C 1
ATOM 1828 O O . PRO A 1 233 ? 21.118 -0.972 4.652 1.00 92.94 233 PRO A O 1
ATOM 1831 N N . GLU A 1 234 ? 21.155 -2.190 2.766 1.00 93.19 234 GLU A N 1
ATOM 1832 C CA . GLU A 1 234 ? 21.806 -1.194 1.910 1.00 93.19 234 GLU A CA 1
ATOM 1833 C C . GLU A 1 234 ? 20.804 -0.225 1.259 1.00 93.19 234 GLU A C 1
ATOM 1835 O O . GLU A 1 234 ? 21.210 0.796 0.706 1.00 93.19 234 GLU A O 1
ATOM 1840 N N . ALA A 1 235 ? 19.499 -0.522 1.310 1.00 92.81 235 ALA A N 1
ATOM 1841 C CA . ALA A 1 235 ? 18.479 0.339 0.726 1.00 92.81 235 ALA A CA 1
ATOM 1842 C C . ALA A 1 235 ? 18.291 1.610 1.566 1.00 92.81 235 ALA A C 1
ATOM 1844 O O . ALA A 1 235 ? 18.039 1.553 2.773 1.00 92.81 235 ALA A O 1
ATOM 1845 N N . ASP A 1 236 ? 18.373 2.770 0.916 1.00 92.88 236 ASP A N 1
ATOM 1846 C CA . ASP A 1 236 ? 18.141 4.047 1.578 1.00 92.88 236 ASP A CA 1
ATOM 1847 C C . ASP A 1 236 ? 16.660 4.244 1.963 1.00 92.88 236 ASP A C 1
ATOM 1849 O O . ASP A 1 236 ? 15.746 3.582 1.461 1.00 92.88 236 ASP A O 1
ATOM 1853 N N . ASN A 1 237 ? 16.403 5.160 2.903 1.00 92.75 237 ASN A N 1
ATOM 1854 C CA . ASN A 1 237 ? 15.042 5.416 3.384 1.00 92.75 237 ASN A CA 1
ATOM 1855 C C . ASN A 1 237 ? 14.060 5.817 2.261 1.00 92.75 237 ASN A C 1
ATOM 1857 O O . ASN A 1 237 ? 12.931 5.322 2.293 1.00 92.75 237 ASN A O 1
ATOM 1861 N N . PRO A 1 238 ? 14.432 6.668 1.278 1.00 93.69 238 PRO A N 1
ATOM 1862 C CA . PRO A 1 238 ? 13.574 6.968 0.133 1.00 93.69 238 PRO A CA 1
ATOM 1863 C C . PRO A 1 238 ? 13.164 5.727 -0.670 1.00 93.69 238 PRO A C 1
ATOM 1865 O O . PRO A 1 238 ? 11.966 5.518 -0.862 1.00 93.69 238 PRO A O 1
ATOM 1868 N N . SER A 1 239 ? 14.115 4.872 -1.061 1.00 91.69 239 SER A N 1
ATOM 1869 C CA . SER A 1 239 ? 13.835 3.663 -1.850 1.00 91.69 239 SER A CA 1
ATOM 1870 C C . SER A 1 239 ? 12.961 2.679 -1.080 1.00 91.69 239 SER A C 1
ATOM 1872 O O . SER A 1 239 ? 12.010 2.117 -1.628 1.00 91.69 239 SER A O 1
ATOM 1874 N N . ARG A 1 240 ? 13.229 2.495 0.222 1.00 94.38 240 ARG A N 1
ATOM 1875 C CA . ARG A 1 240 ? 12.397 1.637 1.078 1.00 94.38 240 ARG A CA 1
ATOM 1876 C C . ARG A 1 240 ? 10.985 2.201 1.235 1.00 94.38 240 ARG A C 1
ATOM 1878 O O . ARG A 1 240 ? 10.021 1.444 1.183 1.00 94.38 240 ARG A O 1
ATOM 1885 N N . LEU A 1 241 ? 10.833 3.518 1.392 1.00 91.69 241 LEU A N 1
ATOM 1886 C CA . LEU A 1 241 ? 9.518 4.156 1.492 1.00 91.69 241 LEU A CA 1
ATOM 1887 C C . LEU A 1 241 ? 8.725 4.036 0.183 1.00 91.69 241 LEU A C 1
ATOM 1889 O O . LEU A 1 241 ? 7.521 3.774 0.221 1.00 91.69 241 LEU A O 1
ATOM 1893 N N . GLU A 1 242 ? 9.382 4.199 -0.964 1.00 92.38 242 GLU A N 1
ATOM 1894 C CA . GLU A 1 242 ? 8.769 4.006 -2.279 1.00 92.38 242 GLU A CA 1
ATOM 1895 C C . GLU A 1 242 ? 8.312 2.556 -2.471 1.00 92.38 242 GLU A C 1
ATOM 1897 O O . GLU A 1 242 ? 7.136 2.312 -2.763 1.00 92.38 242 GLU A O 1
ATOM 1902 N N . ALA A 1 243 ? 9.191 1.591 -2.183 1.00 94.00 243 ALA A N 1
ATOM 1903 C CA . ALA A 1 243 ? 8.850 0.177 -2.243 1.00 94.00 243 ALA A CA 1
ATOM 1904 C C . ALA A 1 243 ? 7.687 -0.181 -1.306 1.00 94.00 243 ALA A C 1
ATOM 1906 O O . ALA A 1 243 ? 6.759 -0.893 -1.700 1.00 94.00 243 ALA A O 1
ATOM 1907 N N . LEU A 1 244 ? 7.690 0.364 -0.086 1.00 93.88 244 LEU A N 1
ATOM 1908 C CA . LEU A 1 244 ? 6.644 0.152 0.909 1.00 93.88 244 LEU A CA 1
ATOM 1909 C C . LEU A 1 244 ? 5.291 0.691 0.447 1.00 93.88 244 LEU A C 1
ATOM 1911 O O . LEU A 1 244 ? 4.279 -0.004 0.561 1.00 93.88 244 LEU A O 1
ATOM 1915 N N . ASN A 1 245 ? 5.261 1.913 -0.089 1.00 90.75 245 ASN A N 1
ATOM 1916 C CA . ASN A 1 245 ? 4.037 2.507 -0.621 1.00 90.75 245 ASN A CA 1
ATOM 1917 C C . ASN A 1 245 ? 3.435 1.616 -1.709 1.00 90.75 245 ASN A C 1
ATOM 1919 O O . ASN A 1 245 ? 2.224 1.381 -1.719 1.00 90.75 245 ASN A O 1
ATOM 1923 N N . GLN A 1 246 ? 4.277 1.061 -2.577 1.00 91.50 246 GLN A N 1
ATOM 1924 C CA . GLN A 1 246 ? 3.807 0.219 -3.662 1.00 91.50 246 GLN A CA 1
ATOM 1925 C C . GLN A 1 246 ? 3.375 -1.177 -3.200 1.00 91.50 246 GLN A C 1
ATOM 1927 O O . GLN A 1 246 ? 2.314 -1.661 -3.609 1.00 91.50 246 GLN A O 1
ATOM 1932 N N . MET A 1 247 ? 4.105 -1.797 -2.269 1.00 91.94 247 MET A N 1
ATOM 1933 C CA . MET A 1 247 ? 3.685 -3.054 -1.637 1.00 91.94 247 MET A CA 1
ATOM 1934 C C . MET A 1 247 ? 2.368 -2.908 -0.877 1.00 91.94 247 MET A C 1
ATOM 1936 O O . MET A 1 247 ? 1.515 -3.796 -0.957 1.00 91.94 247 MET A O 1
ATOM 1940 N N . TYR A 1 248 ? 2.152 -1.775 -0.202 1.00 88.19 248 TYR A N 1
ATOM 1941 C CA . TYR A 1 248 ? 0.884 -1.487 0.456 1.00 88.19 248 TYR A CA 1
ATOM 1942 C C . TYR A 1 248 ? -0.278 -1.557 -0.535 1.00 88.19 248 TYR A C 1
ATOM 1944 O O . TYR A 1 248 ? -1.291 -2.188 -0.233 1.00 88.19 248 TYR A O 1
ATOM 1952 N N . TYR A 1 249 ? -0.161 -0.979 -1.732 1.00 88.25 249 TYR A N 1
ATOM 1953 C CA . TYR A 1 249 ? -1.232 -1.084 -2.722 1.00 88.25 249 TYR A CA 1
ATOM 1954 C C . TYR A 1 249 ? -1.412 -2.501 -3.290 1.00 88.25 249 TYR A C 1
ATOM 1956 O O . TYR A 1 249 ? -2.531 -2.898 -3.626 1.00 88.25 249 TYR A O 1
ATOM 1964 N N . LEU A 1 250 ? -0.339 -3.289 -3.353 1.00 89.62 250 LEU A N 1
ATOM 1965 C CA . LEU A 1 250 ? -0.382 -4.681 -3.800 1.00 89.62 250 LEU A CA 1
ATOM 1966 C C . LEU A 1 250 ? -0.912 -5.657 -2.740 1.00 89.62 250 LEU A C 1
ATOM 1968 O O . LEU A 1 250 ? -1.158 -6.815 -3.076 1.00 89.62 250 LEU A O 1
ATOM 1972 N N . ARG A 1 251 ? -1.153 -5.220 -1.494 1.00 91.81 251 ARG A N 1
ATOM 1973 C CA . ARG A 1 251 ? -1.533 -6.088 -0.359 1.00 91.81 251 ARG A CA 1
ATOM 1974 C C . ARG A 1 251 ? -2.690 -7.049 -0.633 1.00 91.81 251 ARG A C 1
ATOM 1976 O O . ARG A 1 251 ? -2.691 -8.171 -0.141 1.00 91.81 251 ARG A O 1
ATOM 1983 N N . GLN A 1 252 ? -3.665 -6.643 -1.445 1.00 88.75 252 GLN A N 1
ATOM 1984 C CA . GLN A 1 252 ? -4.807 -7.490 -1.812 1.00 88.75 252 GLN A CA 1
ATOM 1985 C C . GLN A 1 252 ? -4.407 -8.731 -2.630 1.00 88.75 252 GLN A C 1
ATOM 1987 O O . GLN A 1 252 ? -5.129 -9.725 -2.633 1.00 88.75 252 GLN A O 1
ATOM 1992 N N . TYR A 1 253 ? -3.250 -8.689 -3.294 1.00 89.12 253 TYR A N 1
ATOM 1993 C CA . TYR A 1 253 ? -2.696 -9.781 -4.093 1.00 89.12 253 TYR A CA 1
ATOM 1994 C C . TYR A 1 253 ? -1.696 -10.652 -3.320 1.00 89.12 253 TYR A C 1
ATOM 1996 O O . TYR A 1 253 ? -1.280 -11.693 -3.833 1.00 89.12 253 TYR A O 1
ATOM 2004 N N . ILE A 1 254 ? -1.316 -10.257 -2.101 1.00 90.38 254 ILE A N 1
ATOM 2005 C CA . ILE A 1 254 ? -0.361 -10.997 -1.275 1.00 90.38 254 ILE A CA 1
ATOM 2006 C C . ILE A 1 254 ? -1.017 -12.264 -0.729 1.00 90.38 254 ILE A C 1
ATOM 2008 O O . ILE A 1 254 ? -2.086 -12.222 -0.118 1.00 90.38 254 ILE A O 1
ATOM 2012 N N . LYS A 1 255 ? -0.348 -13.401 -0.941 1.00 88.62 255 LYS A N 1
ATOM 2013 C CA . LYS A 1 255 ? -0.802 -14.727 -0.497 1.00 88.62 255 LYS A CA 1
ATOM 2014 C C . LYS A 1 255 ? 0.137 -15.406 0.493 1.00 88.62 255 LYS A C 1
ATOM 2016 O O . LYS A 1 255 ? -0.215 -16.477 0.969 1.00 88.62 255 LYS A O 1
ATOM 2021 N N . ALA A 1 256 ? 1.307 -14.836 0.777 1.00 89.50 256 ALA A N 1
ATOM 2022 C CA . ALA A 1 256 ? 2.253 -15.373 1.750 1.00 89.50 256 ALA A CA 1
ATOM 2023 C C . ALA A 1 256 ? 2.243 -14.517 3.023 1.00 89.50 256 ALA A C 1
ATOM 2025 O O . ALA A 1 256 ? 2.162 -13.293 2.948 1.00 89.50 256 ALA A O 1
ATOM 2026 N N . GLY A 1 257 ? 2.298 -15.161 4.194 1.00 88.88 257 GLY A N 1
ATOM 2027 C CA . GLY A 1 257 ? 2.255 -14.462 5.484 1.00 88.88 257 GLY A CA 1
ATOM 2028 C C . GLY A 1 257 ? 3.506 -13.618 5.705 1.00 88.88 257 GLY A C 1
ATOM 2029 O O . GLY A 1 257 ? 3.414 -12.480 6.145 1.00 88.88 257 GLY A O 1
ATOM 2030 N N . GLU A 1 258 ? 4.660 -14.140 5.293 1.00 91.50 258 GLU A N 1
ATOM 2031 C CA . GLU A 1 258 ? 5.953 -13.454 5.374 1.00 91.50 258 GLU A CA 1
ATOM 2032 C C . GLU A 1 258 ? 5.948 -12.102 4.654 1.00 91.50 258 GLU A C 1
ATOM 2034 O O . GLU A 1 258 ? 6.498 -11.136 5.169 1.00 91.50 258 GLU A O 1
ATOM 2039 N N . ASP A 1 259 ? 5.295 -12.002 3.494 1.00 89.94 259 ASP A N 1
ATOM 2040 C CA . ASP A 1 259 ? 5.197 -10.742 2.749 1.00 89.94 259 ASP A CA 1
ATOM 2041 C C . ASP A 1 259 ? 4.355 -9.700 3.513 1.00 89.94 259 ASP A C 1
ATOM 2043 O O . ASP A 1 259 ? 4.656 -8.507 3.468 1.00 89.94 259 ASP A O 1
ATOM 2047 N N . PHE A 1 260 ? 3.320 -10.130 4.248 1.00 91.56 260 PHE A N 1
ATOM 2048 C CA . PHE A 1 260 ? 2.568 -9.233 5.130 1.00 91.56 260 PHE A CA 1
ATOM 2049 C C . PHE A 1 260 ? 3.405 -8.777 6.325 1.00 91.56 260 PHE A C 1
ATOM 2051 O O . PHE A 1 260 ? 3.392 -7.589 6.641 1.00 91.56 260 PHE A O 1
ATOM 2058 N N . GLU A 1 261 ? 4.132 -9.691 6.973 1.00 91.00 261 GLU A N 1
ATOM 2059 C CA . GLU A 1 261 ? 5.008 -9.347 8.102 1.00 91.00 261 GLU A CA 1
ATOM 2060 C C . GLU A 1 261 ? 6.074 -8.328 7.675 1.00 91.00 261 GLU A C 1
ATOM 2062 O O . GLU A 1 261 ? 6.272 -7.327 8.358 1.00 91.00 261 GLU A O 1
ATOM 2067 N N . ARG A 1 262 ? 6.669 -8.491 6.485 1.00 90.00 262 ARG A N 1
ATOM 2068 C CA . ARG A 1 262 ? 7.622 -7.518 5.921 1.00 90.00 262 ARG A CA 1
ATOM 2069 C C . ARG A 1 262 ? 7.031 -6.121 5.766 1.00 90.00 262 ARG A C 1
ATOM 2071 O O . ARG A 1 262 ? 7.687 -5.139 6.120 1.00 90.00 262 ARG A O 1
ATOM 2078 N N . ILE A 1 263 ? 5.800 -6.015 5.255 1.00 90.12 263 ILE A N 1
ATOM 2079 C CA . ILE A 1 263 ? 5.100 -4.725 5.146 1.00 90.12 263 ILE A CA 1
ATOM 2080 C C . ILE A 1 263 ? 4.881 -4.133 6.535 1.00 90.12 263 ILE A C 1
ATOM 2082 O O . ILE A 1 263 ? 5.138 -2.952 6.736 1.00 90.12 263 ILE A O 1
ATOM 2086 N N . LEU A 1 264 ? 4.421 -4.938 7.495 1.00 91.19 264 LEU A N 1
ATOM 2087 C CA . LEU A 1 264 ? 4.127 -4.478 8.851 1.00 91.19 264 LEU A CA 1
ATOM 2088 C C . LEU A 1 264 ? 5.377 -3.961 9.570 1.00 91.19 264 LEU A C 1
ATOM 2090 O O . LEU A 1 264 ? 5.327 -2.865 10.125 1.00 91.19 264 LEU A O 1
ATOM 2094 N N . THR A 1 265 ? 6.493 -4.689 9.505 1.00 91.75 265 THR A N 1
ATOM 2095 C CA . THR A 1 265 ? 7.782 -4.235 10.047 1.00 91.75 265 THR A CA 1
ATOM 2096 C C . THR A 1 265 ? 8.236 -2.948 9.363 1.00 91.75 265 THR A C 1
ATOM 2098 O O . THR A 1 265 ? 8.553 -1.969 10.029 1.00 91.75 265 THR A O 1
ATOM 2101 N N . SER A 1 266 ? 8.160 -2.885 8.032 1.00 89.12 266 SER A N 1
ATOM 2102 C CA . SER A 1 266 ? 8.568 -1.690 7.282 1.00 89.12 266 SER A CA 1
ATOM 2103 C C . SER A 1 266 ? 7.688 -0.470 7.581 1.00 89.12 266 SER A C 1
ATOM 2105 O O . SER A 1 266 ? 8.190 0.651 7.623 1.00 89.12 266 SER A O 1
ATOM 2107 N N . LEU A 1 267 ? 6.384 -0.659 7.822 1.00 89.31 267 LEU A N 1
ATOM 2108 C CA . LEU A 1 267 ? 5.482 0.411 8.262 1.00 89.31 267 LEU A CA 1
ATOM 2109 C C . LEU A 1 267 ? 5.900 0.972 9.622 1.00 89.31 267 LEU A C 1
ATOM 2111 O O . LEU A 1 267 ? 5.890 2.189 9.782 1.00 89.31 267 LEU A O 1
ATOM 2115 N N . GLN A 1 268 ? 6.273 0.107 10.566 1.00 89.25 268 GLN A N 1
ATOM 2116 C CA . GLN A 1 268 ? 6.734 0.515 11.896 1.00 89.25 268 GLN A CA 1
ATOM 2117 C C . GLN A 1 268 ? 8.078 1.251 11.846 1.00 89.25 268 GLN A C 1
ATOM 2119 O O . GLN A 1 268 ? 8.267 2.214 12.586 1.00 89.25 268 GLN A O 1
ATOM 2124 N N . ASP A 1 269 ? 8.982 0.822 10.964 1.00 88.44 269 ASP A N 1
ATOM 2125 C CA . ASP A 1 269 ? 10.329 1.387 10.857 1.00 88.44 269 ASP A CA 1
ATOM 2126 C C . ASP A 1 269 ? 10.357 2.727 10.109 1.00 88.44 269 ASP A C 1
ATOM 2128 O O . ASP A 1 269 ? 11.109 3.633 10.469 1.00 88.44 269 ASP A O 1
ATOM 2132 N N . LEU A 1 270 ? 9.571 2.851 9.033 1.00 85.50 270 LEU A N 1
ATOM 2133 C CA . LEU A 1 270 ? 9.726 3.935 8.054 1.00 85.50 270 LEU A CA 1
ATOM 2134 C C . LEU A 1 270 ? 8.639 5.003 8.137 1.00 85.50 270 LEU A C 1
ATOM 2136 O O . LEU A 1 270 ? 8.868 6.137 7.709 1.00 85.50 270 LEU A O 1
ATOM 2140 N N . LYS A 1 271 ? 7.444 4.670 8.641 1.00 79.19 271 LYS A N 1
ATOM 2141 C CA . LYS A 1 271 ? 6.339 5.629 8.736 1.00 79.19 271 LYS A CA 1
ATOM 2142 C C . LYS A 1 271 ? 6.173 6.126 10.159 1.00 79.19 271 LYS A C 1
ATOM 2144 O O . LYS A 1 271 ? 6.323 5.403 11.132 1.00 79.19 271 LYS A O 1
ATOM 2149 N N . THR A 1 272 ? 5.813 7.398 10.269 1.00 76.44 272 THR A N 1
ATOM 2150 C CA . THR A 1 272 ? 5.521 8.041 11.548 1.00 76.44 272 THR A CA 1
ATOM 2151 C C . THR A 1 272 ? 4.144 8.698 11.507 1.00 76.44 272 THR A C 1
ATOM 2153 O O . THR A 1 272 ? 3.580 8.973 10.444 1.00 76.44 272 THR A O 1
ATOM 2156 N N . GLY A 1 273 ? 3.569 8.926 12.686 1.00 83.94 273 GLY A N 1
ATOM 2157 C CA . GLY A 1 273 ? 2.253 9.545 12.825 1.00 83.94 273 GLY A CA 1
ATOM 2158 C C . GLY A 1 273 ? 1.082 8.610 12.506 1.00 83.94 273 GLY A C 1
ATOM 2159 O O . GLY A 1 273 ? 1.215 7.392 12.423 1.00 83.94 273 GLY A O 1
ATOM 2160 N N . TYR A 1 274 ? -0.109 9.191 12.356 1.00 83.06 274 TYR A N 1
ATOM 2161 C CA . TYR A 1 274 ? -1.365 8.432 12.299 1.00 83.06 274 TYR A CA 1
ATOM 2162 C C . TYR A 1 274 ? -1.544 7.589 11.023 1.00 83.06 274 TYR A C 1
ATOM 2164 O O . TYR A 1 274 ? -2.224 6.563 11.057 1.00 83.06 274 TYR A O 1
ATOM 2172 N N . HIS A 1 275 ? -0.927 7.990 9.904 1.00 82.31 275 HIS A N 1
ATOM 2173 C CA . HIS A 1 275 ? -0.986 7.250 8.638 1.00 82.31 275 HIS A CA 1
ATOM 2174 C C . HIS A 1 275 ? -0.441 5.827 8.773 1.00 82.31 275 HIS A C 1
ATOM 2176 O O . HIS A 1 275 ? -0.994 4.906 8.175 1.00 82.31 275 HIS A O 1
ATOM 2182 N N . MET A 1 276 ? 0.585 5.642 9.607 1.00 88.38 276 MET A N 1
ATOM 2183 C CA . MET A 1 276 ? 1.132 4.329 9.932 1.00 88.38 276 MET A CA 1
ATOM 2184 C C . MET A 1 276 ? 0.040 3.406 10.488 1.00 88.38 276 MET A C 1
ATOM 2186 O O . MET A 1 276 ? -0.179 2.325 9.949 1.00 88.38 276 MET A O 1
ATOM 2190 N N . TYR A 1 277 ? -0.710 3.852 11.502 1.00 90.31 277 TYR A N 1
ATOM 2191 C CA . TYR A 1 277 ? -1.787 3.058 12.103 1.00 90.31 277 TYR A CA 1
ATOM 2192 C C . TYR A 1 277 ? -2.901 2.731 11.104 1.00 90.31 277 TYR A C 1
ATOM 2194 O O . TYR A 1 277 ? -3.419 1.615 11.088 1.00 90.31 277 TYR A O 1
ATOM 2202 N N . LEU A 1 278 ? -3.257 3.679 10.233 1.00 90.50 278 LEU A N 1
ATOM 2203 C CA . LEU A 1 278 ? -4.256 3.445 9.192 1.00 90.50 278 LEU A CA 1
ATOM 2204 C C . LEU A 1 278 ? -3.831 2.315 8.242 1.00 90.50 278 LEU A C 1
ATOM 2206 O O . LEU A 1 278 ? -4.611 1.404 7.951 1.00 90.50 278 LEU A O 1
ATOM 2210 N N . GLU A 1 279 ? -2.594 2.379 7.759 1.00 90.94 279 GLU A N 1
ATOM 2211 C CA . GLU A 1 279 ? -2.056 1.413 6.806 1.00 90.94 279 GLU A CA 1
ATOM 2212 C C . GLU A 1 279 ? -1.786 0.052 7.451 1.00 90.94 279 GLU A C 1
ATOM 2214 O O . GLU A 1 279 ? -2.090 -0.979 6.847 1.00 90.94 279 GLU A O 1
ATOM 2219 N N . MET A 1 280 ? -1.310 0.026 8.698 1.00 91.12 280 MET A N 1
ATOM 2220 C CA . MET A 1 280 ? -1.177 -1.203 9.483 1.00 91.12 280 MET A CA 1
ATOM 2221 C C . MET A 1 280 ? -2.542 -1.858 9.706 1.00 91.12 280 MET A C 1
ATOM 2223 O O . MET A 1 280 ? -2.685 -3.059 9.483 1.00 91.12 280 MET A O 1
ATOM 2227 N N . GLY A 1 281 ? -3.567 -1.079 10.070 1.00 93.12 281 GLY A N 1
ATOM 2228 C CA . GLY A 1 281 ? -4.939 -1.565 10.232 1.00 93.12 281 GLY A CA 1
ATOM 2229 C C . GLY A 1 281 ? -5.477 -2.221 8.958 1.00 93.12 281 GLY A C 1
ATOM 2230 O O . GLY A 1 281 ? -5.975 -3.348 8.994 1.00 93.12 281 GLY A O 1
ATOM 2231 N N . ALA A 1 282 ? -5.294 -1.562 7.811 1.00 93.12 282 ALA A N 1
ATOM 2232 C CA . ALA A 1 282 ? -5.689 -2.103 6.512 1.00 93.12 282 ALA A CA 1
ATOM 2233 C C . ALA A 1 282 ? -4.890 -3.357 6.117 1.00 93.12 282 ALA A C 1
ATOM 2235 O O . ALA A 1 282 ? -5.449 -4.289 5.534 1.00 93.12 282 ALA A O 1
ATOM 2236 N N . THR A 1 283 ? -3.596 -3.395 6.441 1.00 92.38 283 THR A N 1
ATOM 2237 C CA . THR A 1 283 ? -2.708 -4.526 6.139 1.00 92.38 283 THR A CA 1
ATOM 2238 C C . THR A 1 283 ? -3.074 -5.749 6.976 1.00 92.38 283 THR A C 1
ATOM 2240 O O . THR A 1 283 ? -3.278 -6.822 6.414 1.00 92.38 283 THR A O 1
ATOM 2243 N N . TYR A 1 284 ? -3.278 -5.592 8.288 1.00 94.94 284 TYR A N 1
ATOM 2244 C CA . TYR A 1 284 ? -3.750 -6.669 9.164 1.00 94.94 284 TYR A CA 1
ATOM 2245 C C . TYR A 1 284 ? -5.129 -7.201 8.769 1.00 94.94 284 TYR A C 1
ATOM 2247 O O . TYR A 1 284 ? -5.369 -8.408 8.828 1.00 94.94 284 TYR A O 1
ATOM 2255 N N . LEU A 1 285 ? -6.040 -6.322 8.343 1.00 93.06 285 LEU A N 1
ATOM 2256 C CA . LEU A 1 285 ? -7.355 -6.750 7.878 1.00 93.06 285 LEU A CA 1
ATOM 2257 C C . LEU A 1 285 ? -7.241 -7.613 6.615 1.00 93.06 285 LEU A C 1
ATOM 2259 O O . LEU A 1 285 ? -7.862 -8.673 6.541 1.00 93.06 285 LEU A O 1
ATOM 2263 N N . GLN A 1 286 ? -6.413 -7.197 5.653 1.00 92.38 286 GLN A N 1
ATOM 2264 C CA . GLN A 1 286 ? -6.169 -7.977 4.441 1.00 92.38 286 GLN A CA 1
ATOM 2265 C C . GLN A 1 286 ? -5.472 -9.308 4.744 1.00 92.38 286 GLN A C 1
ATOM 2267 O O . GLN A 1 286 ? -5.849 -10.335 4.176 1.00 92.38 286 GLN A O 1
ATOM 2272 N N . TYR A 1 287 ? -4.520 -9.307 5.678 1.00 93.31 287 TYR A N 1
ATOM 2273 C CA . TYR A 1 287 ? -3.876 -10.517 6.182 1.00 93.31 287 TYR A CA 1
ATOM 2274 C C . TYR A 1 287 ? -4.940 -11.496 6.693 1.00 93.31 287 TYR A C 1
ATOM 2276 O O . TYR A 1 287 ? -5.015 -12.629 6.228 1.00 93.31 287 TYR A O 1
ATOM 2284 N N . ALA A 1 288 ? -5.847 -11.049 7.562 1.00 91.94 288 ALA A N 1
ATOM 2285 C CA . ALA A 1 288 ? -6.892 -11.906 8.117 1.00 91.94 288 ALA A CA 1
ATOM 2286 C C . ALA A 1 288 ? -7.904 -12.433 7.078 1.00 91.94 288 ALA A C 1
ATOM 2288 O O . ALA A 1 288 ? -8.533 -13.478 7.283 1.00 91.94 288 ALA A O 1
ATOM 2289 N N . ILE A 1 289 ? -8.107 -11.701 5.978 1.00 91.06 289 ILE A N 1
ATOM 2290 C CA . ILE A 1 289 ? -8.930 -12.155 4.850 1.00 91.06 289 ILE A CA 1
ATOM 2291 C C . ILE A 1 289 ? -8.212 -13.288 4.112 1.00 91.06 289 ILE A C 1
ATOM 2293 O O . ILE A 1 289 ? -8.815 -14.337 3.877 1.00 91.06 289 ILE A O 1
ATOM 2297 N N . ASN A 1 290 ? -6.932 -13.088 3.791 1.00 89.12 290 ASN A N 1
ATOM 2298 C CA . ASN A 1 290 ? -6.162 -13.999 2.947 1.00 89.12 290 ASN A CA 1
ATOM 2299 C C . ASN A 1 290 ? -5.653 -15.234 3.704 1.00 89.12 290 ASN A C 1
ATOM 2301 O O . ASN A 1 290 ? -5.459 -16.279 3.089 1.00 89.12 290 ASN A O 1
ATOM 2305 N N . MET A 1 291 ? -5.484 -15.137 5.024 1.00 87.75 291 MET A N 1
ATOM 2306 C CA . MET A 1 291 ? -4.950 -16.203 5.871 1.00 87.75 291 MET A CA 1
ATOM 2307 C C . MET A 1 291 ? -5.998 -16.672 6.871 1.00 87.75 291 MET A C 1
ATOM 2309 O O . MET A 1 291 ? -6.547 -15.896 7.654 1.00 87.75 291 MET A O 1
ATOM 2313 N N . THR A 1 292 ? -6.304 -17.967 6.831 1.00 85.44 292 THR A N 1
ATOM 2314 C CA . THR A 1 292 ? -7.224 -18.603 7.783 1.00 85.44 292 THR A CA 1
ATOM 2315 C C . THR A 1 292 ? -6.578 -18.786 9.148 1.00 85.44 292 THR A C 1
ATOM 2317 O O . THR A 1 292 ? -7.242 -18.627 10.172 1.00 85.44 292 THR A O 1
ATOM 2320 N N . GLU A 1 293 ? -5.282 -19.087 9.171 1.00 84.31 293 GLU A N 1
ATOM 2321 C CA . GLU A 1 293 ? -4.515 -19.205 10.403 1.00 84.31 293 GLU A CA 1
ATOM 2322 C C . GLU A 1 293 ? -4.424 -17.847 11.095 1.00 84.31 293 GLU A C 1
ATOM 2324 O O . GLU A 1 293 ? -4.132 -16.832 10.465 1.00 84.31 293 GLU A O 1
ATOM 2329 N N . LYS A 1 294 ? -4.701 -17.815 12.403 1.00 85.56 294 LYS A N 1
ATOM 2330 C CA . LYS A 1 294 ? -4.631 -16.595 13.226 1.00 85.56 294 LYS A CA 1
ATOM 2331 C C . LYS A 1 294 ? -5.518 -15.442 12.722 1.00 85.56 294 LYS A C 1
ATOM 2333 O O . LYS A 1 294 ? -5.308 -14.294 13.115 1.00 85.56 294 LYS A O 1
ATOM 2338 N N . ARG A 1 295 ? -6.549 -15.726 11.915 1.00 90.38 295 ARG A N 1
ATOM 2339 C CA . ARG A 1 295 ? -7.512 -14.731 11.405 1.00 90.38 295 ARG A CA 1
ATOM 2340 C C . ARG A 1 295 ? -8.061 -13.827 12.510 1.00 90.38 295 ARG A C 1
ATOM 2342 O O . ARG A 1 295 ? -8.136 -12.613 12.332 1.00 90.38 295 ARG A O 1
ATOM 2349 N N . GLU A 1 296 ? -8.432 -14.409 13.647 1.00 90.94 296 GLU A N 1
ATOM 2350 C CA . GLU A 1 296 ? -8.953 -13.667 14.800 1.00 90.94 296 GLU A CA 1
ATOM 2351 C C . GLU A 1 296 ? -7.909 -12.731 15.409 1.00 90.94 296 GLU A C 1
ATOM 2353 O O . GLU A 1 296 ? -8.219 -11.577 15.695 1.00 90.94 296 GLU A O 1
ATOM 2358 N N . LYS A 1 297 ? -6.657 -13.183 15.536 1.00 93.19 297 LYS A N 1
ATOM 2359 C CA . LYS A 1 297 ? -5.548 -12.348 16.007 1.00 93.19 297 LYS A CA 1
ATOM 2360 C C . LYS A 1 297 ? -5.339 -11.147 15.082 1.00 93.19 297 LYS A C 1
ATOM 2362 O O . LYS A 1 297 ? -5.278 -10.013 15.551 1.00 93.19 297 LYS A O 1
ATOM 2367 N N . HIS A 1 298 ? -5.268 -11.374 13.770 1.00 93.19 298 HIS A N 1
ATOM 2368 C CA . HIS A 1 298 ? -5.003 -10.308 12.800 1.00 93.19 298 HIS A CA 1
ATOM 2369 C C . HIS A 1 298 ? -6.168 -9.319 12.668 1.00 93.19 298 HIS A C 1
ATOM 2371 O O . HIS A 1 298 ? -5.934 -8.115 12.633 1.00 93.19 298 HIS A O 1
ATOM 2377 N N . ARG A 1 299 ? -7.430 -9.768 12.696 1.00 93.31 299 ARG A N 1
ATOM 2378 C CA . ARG A 1 299 ? -8.583 -8.848 12.766 1.00 93.31 299 ARG A CA 1
ATOM 2379 C C . ARG A 1 299 ? -8.547 -7.978 14.033 1.00 93.31 299 ARG A C 1
ATOM 2381 O O . ARG A 1 299 ? -8.946 -6.815 13.979 1.00 93.31 299 ARG A O 1
ATOM 2388 N N . LYS A 1 300 ? -8.034 -8.499 15.153 1.00 94.25 300 LYS A N 1
ATOM 2389 C CA . LYS A 1 300 ? -7.983 -7.773 16.428 1.00 94.25 300 LYS A CA 1
ATOM 2390 C C . LYS A 1 300 ? -6.873 -6.733 16.384 1.00 94.25 300 LYS A C 1
ATOM 2392 O O . LYS A 1 300 ? -7.098 -5.583 16.745 1.00 94.25 300 LYS A O 1
ATOM 2397 N N . LEU A 1 301 ? -5.715 -7.102 15.837 1.00 94.94 301 LEU A N 1
ATOM 2398 C CA . LEU A 1 301 ? -4.635 -6.166 15.522 1.00 94.94 301 LEU A CA 1
ATOM 2399 C C . LEU A 1 301 ? -5.092 -5.073 14.546 1.00 94.94 301 LEU A C 1
ATOM 2401 O O . LEU A 1 301 ? -4.740 -3.909 14.739 1.00 94.94 301 LEU A O 1
ATOM 2405 N N . ALA A 1 302 ? -5.925 -5.406 13.554 1.00 95.44 302 ALA A N 1
ATOM 2406 C CA . ALA A 1 302 ? -6.526 -4.415 12.664 1.00 95.44 302 ALA A CA 1
ATOM 2407 C C . ALA A 1 302 ? -7.411 -3.425 13.435 1.00 95.44 302 ALA A C 1
ATOM 2409 O O . ALA A 1 302 ? -7.242 -2.215 13.288 1.00 95.44 302 ALA A O 1
ATOM 2410 N N . LEU A 1 303 ? -8.307 -3.925 14.298 1.00 96.50 303 LEU A N 1
ATOM 2411 C CA . LEU A 1 303 ? -9.156 -3.090 15.153 1.00 96.50 303 LEU A CA 1
ATOM 2412 C C . LEU A 1 303 ? -8.316 -2.164 16.043 1.00 96.50 303 LEU A C 1
ATOM 2414 O O . LEU A 1 303 ? -8.564 -0.962 16.063 1.00 96.50 303 LEU A O 1
ATOM 2418 N N . ILE A 1 304 ? -7.297 -2.697 16.723 1.00 96.44 304 ILE A N 1
ATOM 2419 C CA . ILE A 1 304 ? -6.381 -1.920 17.572 1.00 96.44 304 ILE A CA 1
ATOM 2420 C C . ILE A 1 304 ? -5.748 -0.771 16.780 1.00 96.44 304 ILE A C 1
ATOM 2422 O O . ILE A 1 304 ? -5.787 0.371 17.233 1.00 96.44 304 ILE A O 1
ATOM 2426 N N . ASN A 1 305 ? -5.223 -1.046 15.585 1.00 95.31 305 ASN A N 1
ATOM 2427 C CA . ASN A 1 305 ? -4.571 -0.033 14.757 1.00 95.31 305 ASN A CA 1
ATOM 2428 C C . ASN A 1 305 ? -5.558 1.029 14.247 1.00 95.31 305 ASN A C 1
ATOM 2430 O O . ASN A 1 305 ? -5.258 2.219 14.289 1.00 95.31 305 ASN A O 1
ATOM 2434 N N . TYR A 1 306 ? -6.774 0.658 13.844 1.00 95.06 306 TYR A N 1
ATOM 2435 C CA . TYR A 1 306 ? -7.778 1.663 13.481 1.00 95.06 306 TYR A CA 1
ATOM 2436 C C . TYR A 1 306 ? -8.201 2.534 14.674 1.00 95.06 306 TYR A C 1
ATOM 2438 O O . TYR A 1 306 ? -8.363 3.744 14.515 1.00 95.06 306 TYR A O 1
ATOM 2446 N N . LEU A 1 307 ? -8.318 1.963 15.877 1.00 94.19 307 LEU A N 1
ATOM 2447 C CA . LEU A 1 307 ? -8.578 2.738 17.094 1.00 94.19 307 LEU A CA 1
ATOM 2448 C C . LEU A 1 307 ? -7.400 3.665 17.431 1.00 94.19 307 LEU A C 1
ATOM 2450 O O . LEU A 1 307 ? -7.625 4.813 17.800 1.00 94.19 307 LEU A O 1
ATOM 2454 N N . GLN A 1 308 ? -6.153 3.216 17.251 1.00 93.88 308 GLN A N 1
ATOM 2455 C CA . GLN A 1 308 ? -4.958 4.057 17.415 1.00 93.88 308 GLN A CA 1
ATOM 2456 C C . GLN A 1 308 ? -4.916 5.198 16.398 1.00 93.88 308 GLN A C 1
ATOM 2458 O O . GLN A 1 308 ? -4.552 6.318 16.756 1.00 93.88 308 GLN A O 1
ATOM 2463 N N . CYS A 1 309 ? -5.335 4.946 15.155 1.00 92.06 309 CYS A N 1
ATOM 2464 C CA . CYS A 1 309 ? -5.486 5.977 14.133 1.00 92.06 309 CYS A CA 1
ATOM 2465 C C . CYS A 1 309 ? -6.478 7.060 14.586 1.00 92.06 309 CYS A C 1
ATOM 2467 O O . CYS A 1 309 ? -6.153 8.243 14.507 1.00 92.06 309 CYS A O 1
ATOM 2469 N N . LEU A 1 310 ? -7.649 6.666 15.103 1.00 91.50 310 LEU A N 1
ATOM 2470 C CA . LEU A 1 310 ? -8.652 7.599 15.632 1.00 91.50 310 LEU A CA 1
ATOM 2471 C C . LEU A 1 310 ? -8.159 8.332 16.890 1.00 91.50 310 LEU A C 1
ATOM 2473 O O . LEU A 1 310 ? -8.418 9.518 17.044 1.00 91.50 310 LEU A O 1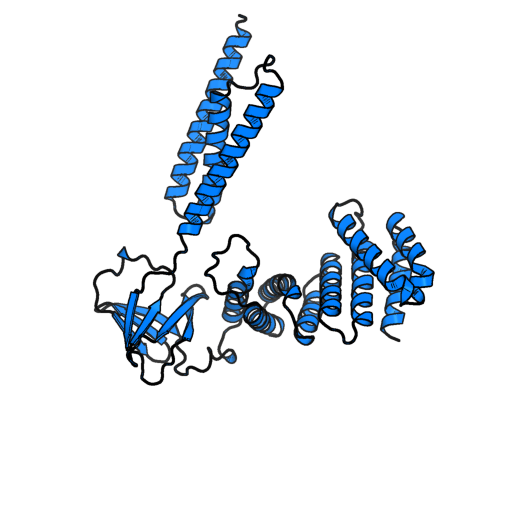
ATOM 2477 N N . ALA A 1 311 ? -7.411 7.656 17.765 1.00 90.75 311 ALA A N 1
ATOM 2478 C CA . ALA A 1 311 ? -6.882 8.245 18.994 1.00 90.75 311 ALA A CA 1
ATOM 2479 C C . ALA A 1 311 ? -5.721 9.228 18.756 1.00 90.75 311 ALA A C 1
ATOM 2481 O O . ALA A 1 311 ? -5.484 10.116 19.573 1.00 90.75 311 ALA A O 1
ATOM 2482 N N . SER A 1 312 ? -4.977 9.052 17.661 1.00 87.62 312 SER A N 1
ATOM 2483 C CA . SER A 1 312 ? -3.793 9.858 17.327 1.00 87.62 312 SER A CA 1
ATOM 2484 C C . SER A 1 312 ? -4.121 11.103 16.506 1.00 87.62 312 SER A C 1
ATOM 2486 O O . SER A 1 312 ? -3.244 11.939 16.293 1.00 87.62 312 SER A O 1
ATOM 2488 N N . TYR A 1 313 ? -5.351 11.221 16.006 1.00 80.62 313 TYR A N 1
ATOM 2489 C CA . TYR A 1 313 ? -5.754 12.297 15.111 1.00 80.62 313 TYR A CA 1
ATOM 2490 C C . TYR A 1 313 ? -6.823 13.168 15.774 1.00 80.62 313 TYR A C 1
ATOM 2492 O O . TYR A 1 313 ? -7.968 12.757 15.924 1.00 80.62 313 TYR A O 1
ATOM 2500 N N . SER A 1 314 ? -6.450 14.386 16.173 1.00 65.38 314 SER A N 1
ATOM 2501 C CA . SER A 1 314 ? -7.329 15.303 16.913 1.00 65.38 314 SER A CA 1
ATOM 2502 C C . SER A 1 314 ? -8.394 15.993 16.055 1.00 65.38 314 SER A C 1
ATOM 2504 O O . SER A 1 314 ? -9.245 16.682 16.604 1.00 65.38 314 SER A O 1
ATOM 2506 N N . ASP A 1 315 ? -8.356 15.840 14.726 1.00 62.88 315 ASP A N 1
ATOM 2507 C CA . ASP A 1 315 ? -9.271 16.527 13.807 1.00 62.88 315 ASP A CA 1
ATOM 2508 C C . ASP A 1 315 ? -10.295 15.544 13.210 1.00 62.88 315 ASP A C 1
ATOM 2510 O O . ASP A 1 315 ? -10.212 15.082 12.067 1.00 62.88 315 ASP A O 1
ATOM 2514 N N . VAL A 1 316 ? -11.254 15.146 14.049 1.00 53.44 316 VAL A N 1
ATOM 2515 C CA . VAL A 1 316 ? -12.176 14.017 13.822 1.00 53.44 316 VAL A CA 1
ATOM 2516 C C . VAL A 1 316 ? -13.186 14.280 12.688 1.00 53.44 316 VAL A C 1
ATOM 2518 O O . VAL A 1 316 ? -13.739 13.340 12.115 1.00 53.44 316 VAL A O 1
ATOM 2521 N N . LYS A 1 317 ? -13.358 15.527 12.233 1.00 56.41 317 LYS A N 1
ATOM 2522 C CA . LYS A 1 317 ? -14.437 15.906 11.296 1.00 56.41 317 LYS A CA 1
ATOM 2523 C C . LYS A 1 317 ? -14.137 15.743 9.803 1.00 56.41 317 LYS A C 1
ATOM 2525 O O . LYS A 1 317 ? -15.033 15.967 8.989 1.00 56.41 317 LYS A O 1
ATOM 2530 N N . ASN A 1 318 ? -12.935 15.320 9.420 1.00 69.88 318 ASN A N 1
ATOM 2531 C CA . ASN A 1 318 ? -12.613 15.082 8.011 1.00 69.88 318 ASN A CA 1
ATOM 2532 C C . ASN A 1 318 ? -13.302 13.822 7.455 1.00 69.88 318 ASN A C 1
ATOM 2534 O O . ASN A 1 318 ? -13.412 12.801 8.133 1.00 69.88 318 ASN A O 1
ATOM 2538 N N . GLU A 1 319 ? -13.716 13.856 6.181 1.00 62.31 319 GLU A N 1
ATOM 2539 C CA . GLU A 1 319 ? -14.386 12.736 5.489 1.00 62.31 319 GLU A CA 1
ATOM 2540 C C . GLU A 1 319 ? -13.620 11.407 5.588 1.00 62.31 319 GLU A C 1
ATOM 2542 O O . GLU A 1 319 ? -14.232 10.341 5.675 1.00 62.31 319 GLU A O 1
ATOM 2547 N N . ARG A 1 320 ? -12.283 11.459 5.656 1.00 60.94 320 ARG A N 1
ATOM 2548 C CA . ARG A 1 320 ? -11.428 10.276 5.842 1.00 60.94 320 ARG A CA 1
ATOM 2549 C C . ARG A 1 320 ? -11.736 9.512 7.136 1.00 60.94 320 ARG A C 1
ATOM 2551 O O . ARG A 1 320 ? -11.689 8.284 7.129 1.00 60.94 320 ARG A O 1
ATOM 2558 N N . ASN A 1 321 ? -12.134 10.197 8.208 1.00 77.44 321 ASN A N 1
ATOM 2559 C CA . ASN A 1 321 ? -12.460 9.546 9.478 1.00 77.44 321 ASN A CA 1
ATOM 2560 C C . ASN A 1 321 ? -13.778 8.785 9.412 1.00 77.44 321 ASN A C 1
ATOM 2562 O O . ASN A 1 321 ? -13.896 7.741 10.042 1.00 77.44 321 ASN A O 1
ATOM 2566 N N . ARG A 1 322 ? -14.742 9.219 8.588 1.00 85.12 322 ARG A N 1
ATOM 2567 C CA . ARG A 1 322 ? -15.988 8.459 8.391 1.00 85.12 322 ARG A CA 1
ATOM 2568 C C . ARG A 1 322 ? -15.708 7.065 7.834 1.00 85.12 322 ARG A C 1
ATOM 2570 O O . ARG A 1 322 ? -16.334 6.099 8.267 1.00 85.12 322 ARG A O 1
ATOM 2577 N N . GLY A 1 323 ? -14.734 6.952 6.926 1.00 88.75 323 GLY A N 1
ATOM 2578 C CA . GLY A 1 323 ? -14.262 5.666 6.415 1.00 88.75 323 GLY A CA 1
ATOM 2579 C C . GLY A 1 323 ? -13.685 4.784 7.524 1.00 88.75 323 GLY A C 1
ATOM 2580 O O . GLY A 1 323 ? -14.096 3.635 7.669 1.00 88.75 323 GLY A O 1
ATOM 2581 N N . VAL A 1 324 ? -12.795 5.336 8.354 1.00 88.50 324 VAL A N 1
ATOM 2582 C CA . VAL A 1 324 ? -12.181 4.608 9.480 1.00 88.50 324 VAL A CA 1
ATOM 2583 C C . VAL A 1 324 ? -13.222 4.177 10.513 1.00 88.50 324 VAL A C 1
ATOM 2585 O O . VAL A 1 324 ? -13.248 3.009 10.890 1.00 88.50 324 VAL A O 1
ATOM 2588 N N . ILE A 1 325 ? -14.121 5.077 10.918 1.00 92.19 325 ILE A N 1
ATOM 2589 C CA . ILE A 1 325 ? -15.215 4.789 11.858 1.00 92.19 325 ILE A CA 1
ATOM 2590 C C . ILE A 1 325 ? -16.097 3.664 11.311 1.00 92.19 325 ILE A C 1
ATOM 2592 O O . ILE A 1 325 ? -16.419 2.733 12.039 1.00 92.19 325 ILE A O 1
ATOM 2596 N N . THR A 1 326 ? -16.423 3.686 10.016 1.00 93.44 326 THR A N 1
ATOM 2597 C CA . THR A 1 326 ? -17.201 2.611 9.379 1.00 93.44 326 THR A CA 1
ATOM 2598 C C . THR A 1 326 ? -16.489 1.261 9.487 1.00 93.44 326 THR A C 1
ATOM 2600 O O . THR A 1 326 ? -17.113 0.258 9.834 1.00 93.44 326 THR A O 1
ATOM 2603 N N . VAL A 1 327 ? -15.176 1.218 9.230 1.00 91.81 327 VAL A N 1
ATOM 2604 C CA . VAL A 1 327 ? -14.386 -0.016 9.357 1.00 91.81 327 VAL A CA 1
ATOM 2605 C C . VAL A 1 327 ? -14.340 -0.497 10.809 1.00 91.81 327 VAL A C 1
ATOM 2607 O O . VAL A 1 327 ? -14.558 -1.683 11.053 1.00 91.81 327 VAL A O 1
ATOM 2610 N N . VAL A 1 328 ? -14.129 0.403 11.775 1.00 93.62 328 VAL A N 1
ATOM 2611 C CA . VAL A 1 328 ? -14.144 0.077 13.211 1.00 93.62 328 VAL A CA 1
ATOM 2612 C C . VAL A 1 328 ? -15.498 -0.485 13.636 1.00 93.62 328 VAL A C 1
ATOM 2614 O O . VAL A 1 328 ? -15.540 -1.546 14.252 1.00 93.62 328 VAL A O 1
ATOM 2617 N N . THR A 1 329 ? -16.602 0.161 13.260 1.00 95.50 329 THR A N 1
ATOM 2618 C CA . THR A 1 329 ? -17.961 -0.311 13.559 1.00 95.50 329 THR A CA 1
ATOM 2619 C C . THR A 1 329 ? -18.210 -1.700 12.981 1.00 95.50 329 THR A C 1
ATOM 2621 O O . THR A 1 329 ? -18.720 -2.577 13.678 1.00 95.50 329 THR A O 1
ATOM 2624 N N . ASN A 1 330 ? -17.794 -1.945 11.736 1.00 93.94 330 ASN A N 1
ATOM 2625 C CA . ASN A 1 330 ? -17.921 -3.261 11.114 1.00 93.94 330 ASN A CA 1
ATOM 2626 C C . ASN A 1 330 ? -17.088 -4.325 11.841 1.00 93.94 330 ASN A C 1
ATOM 2628 O O . ASN A 1 330 ? -17.584 -5.425 12.076 1.00 93.94 330 ASN A O 1
ATOM 2632 N N . LEU A 1 331 ? -15.850 -4.006 12.232 1.00 92.75 331 LEU A N 1
ATOM 2633 C CA . LEU A 1 331 ? -15.004 -4.918 13.003 1.00 92.75 331 LEU A CA 1
ATOM 2634 C C . LEU A 1 331 ? -15.602 -5.218 14.379 1.00 92.75 331 LEU A C 1
ATOM 2636 O O . LEU A 1 331 ? -15.665 -6.383 14.757 1.00 92.75 331 LEU A O 1
ATOM 2640 N N . ILE A 1 332 ? -16.094 -4.206 15.098 1.00 94.31 332 ILE A N 1
ATOM 2641 C CA . ILE A 1 332 ? -16.777 -4.393 16.385 1.00 94.31 332 ILE A CA 1
ATOM 2642 C C . ILE A 1 332 ? -17.977 -5.323 16.211 1.00 94.31 332 ILE A C 1
ATOM 2644 O O . ILE A 1 332 ? -18.091 -6.287 16.959 1.00 94.31 332 ILE A O 1
ATOM 2648 N N . ASN A 1 333 ? -18.814 -5.097 15.195 1.00 93.62 333 ASN A N 1
ATOM 2649 C CA . ASN A 1 333 ? -19.981 -5.937 14.920 1.00 93.62 333 ASN A CA 1
ATOM 2650 C C . ASN A 1 333 ? -19.608 -7.395 14.621 1.00 93.62 333 ASN A C 1
ATOM 2652 O O . ASN A 1 333 ? -20.276 -8.297 15.118 1.00 93.62 333 ASN A O 1
ATOM 2656 N N . ILE A 1 334 ? -18.531 -7.631 13.860 1.00 91.12 334 ILE A N 1
ATOM 2657 C CA . ILE A 1 334 ? -17.989 -8.981 13.630 1.00 91.12 334 ILE A CA 1
ATOM 2658 C C . ILE A 1 334 ? -17.558 -9.621 14.958 1.00 91.12 334 ILE A C 1
ATOM 2660 O O . ILE A 1 334 ? -17.762 -10.810 15.160 1.00 91.12 334 ILE A O 1
ATOM 2664 N N . TYR A 1 335 ? -16.990 -8.839 15.875 1.00 91.44 335 TYR A N 1
ATOM 2665 C CA . TYR A 1 335 ? -16.475 -9.333 17.148 1.00 91.44 335 TYR A CA 1
ATOM 2666 C C . TYR A 1 335 ? -17.501 -9.483 18.270 1.00 91.44 335 TYR A C 1
ATOM 2668 O O . TYR A 1 335 ? -17.189 -10.129 19.270 1.00 91.44 335 TYR A O 1
ATOM 2676 N N . LEU A 1 336 ? -18.715 -8.940 18.136 1.00 90.19 336 LEU A N 1
ATOM 2677 C CA . LEU A 1 336 ? -19.745 -9.063 19.174 1.00 90.19 336 LEU A CA 1
ATOM 2678 C C . LEU A 1 336 ? -20.072 -10.532 19.500 1.00 90.19 336 LEU A C 1
ATOM 2680 O O . LEU A 1 336 ? -20.345 -10.863 20.658 1.00 90.19 336 LEU A O 1
ATOM 2684 N N . SER A 1 337 ? -20.026 -11.423 18.504 1.00 86.00 337 SER A N 1
ATOM 2685 C CA . SER A 1 337 ? -20.259 -12.854 18.715 1.00 86.00 337 SER A CA 1
ATOM 2686 C C . SER A 1 337 ? -19.037 -13.578 19.276 1.00 86.00 337 SER A C 1
ATOM 2688 O O . SER A 1 337 ? -19.211 -14.464 20.111 1.00 86.00 337 SER A O 1
ATOM 2690 N N . ASP A 1 338 ? -17.824 -13.169 18.907 1.00 87.75 338 ASP A N 1
ATOM 2691 C CA . ASP A 1 338 ? -16.643 -14.036 19.018 1.00 87.75 338 ASP A CA 1
ATOM 2692 C C . ASP A 1 338 ? -15.658 -13.599 20.117 1.00 87.75 338 ASP A C 1
ATOM 2694 O O . ASP A 1 338 ? -14.983 -14.442 20.702 1.00 87.75 338 ASP A O 1
ATOM 2698 N N . ASP A 1 339 ? -15.604 -12.310 20.471 1.00 92.19 339 ASP A N 1
ATOM 2699 C CA . ASP A 1 339 ? -14.647 -11.786 21.453 1.00 92.19 339 ASP A CA 1
ATOM 2700 C C . ASP A 1 339 ? -15.340 -11.325 22.754 1.00 92.19 339 ASP A C 1
ATOM 2702 O O . ASP A 1 339 ? -16.158 -10.400 22.721 1.00 92.19 339 ASP A O 1
ATOM 2706 N N . PRO A 1 340 ? -15.026 -11.917 23.928 1.00 93.31 340 PRO A N 1
ATOM 2707 C CA . PRO A 1 340 ? -15.682 -11.571 25.194 1.00 93.31 340 PRO A CA 1
ATOM 2708 C C . PRO A 1 340 ? -15.515 -10.105 25.610 1.00 93.31 340 PRO A C 1
ATOM 2710 O O . PRO A 1 340 ? -16.436 -9.508 26.182 1.00 93.31 340 PRO A O 1
ATOM 2713 N N . TYR A 1 341 ? -14.349 -9.518 25.330 1.00 95.19 341 TYR A N 1
ATOM 2714 C CA . TYR A 1 341 ? -14.062 -8.136 25.683 1.00 95.19 341 TYR A CA 1
ATOM 2715 C C . TYR A 1 341 ? -14.855 -7.183 24.787 1.00 95.19 341 TYR A C 1
ATOM 2717 O O . TYR A 1 341 ? -15.534 -6.292 25.303 1.00 95.19 341 TYR A O 1
ATOM 2725 N N . VAL A 1 342 ? -14.840 -7.394 23.467 1.00 94.00 342 VAL A N 1
ATOM 2726 C CA . VAL A 1 342 ? -15.607 -6.574 22.516 1.00 94.00 342 VAL A CA 1
ATOM 2727 C C . VAL A 1 342 ? -17.109 -6.762 22.709 1.00 94.00 342 VAL A C 1
ATOM 2729 O O . VAL A 1 342 ? -17.849 -5.788 22.632 1.00 94.00 342 VAL A O 1
ATOM 2732 N N . ARG A 1 343 ? -17.585 -7.961 23.051 1.00 95.75 343 ARG A N 1
ATOM 2733 C CA . ARG A 1 343 ? -18.997 -8.183 23.397 1.00 95.75 343 ARG A CA 1
ATOM 2734 C C . ARG A 1 343 ? -19.443 -7.325 24.580 1.00 95.75 343 ARG A C 1
ATOM 2736 O O . ARG A 1 343 ? -20.539 -6.773 24.558 1.00 95.75 343 ARG A O 1
ATOM 2743 N N . SER A 1 344 ? -18.590 -7.204 25.596 1.00 96.62 344 SER A N 1
ATOM 2744 C CA . SER A 1 344 ? -18.902 -6.453 26.817 1.00 96.62 344 SER A CA 1
ATOM 2745 C C . SER A 1 344 ? -18.712 -4.942 26.647 1.00 96.62 344 SER A C 1
ATOM 2747 O O . SER A 1 344 ? -19.457 -4.171 27.239 1.00 96.62 344 SER A O 1
ATOM 2749 N N . ASN A 1 345 ? -17.744 -4.513 25.827 1.00 97.69 345 ASN A N 1
ATOM 2750 C CA . ASN A 1 345 ? -17.306 -3.113 25.739 1.00 97.69 345 ASN A CA 1
ATOM 2751 C C . ASN A 1 345 ? -17.552 -2.457 24.369 1.00 97.69 345 ASN A C 1
ATOM 2753 O O . ASN A 1 345 ? -17.282 -1.273 24.203 1.00 97.69 345 ASN A O 1
ATOM 2757 N N . GLY A 1 346 ? -18.048 -3.181 23.363 1.00 96.12 346 GLY A N 1
ATOM 2758 C CA . GLY A 1 346 ? -18.140 -2.698 21.979 1.00 96.12 346 GLY A CA 1
ATOM 2759 C C . 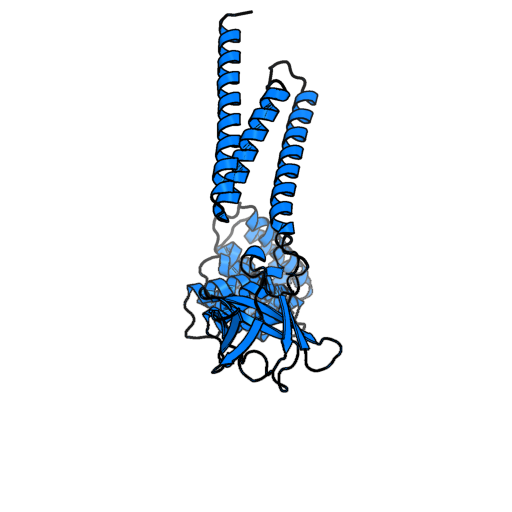GLY A 1 346 ? -18.986 -1.435 21.837 1.00 96.12 346 GLY A C 1
ATOM 2760 O O . GLY A 1 346 ? -18.596 -0.501 21.140 1.00 96.12 346 GLY A O 1
ATOM 2761 N N . LYS A 1 347 ? -20.104 -1.360 22.570 1.00 97.00 347 LYS A N 1
ATOM 2762 C CA . LYS A 1 347 ? -20.945 -0.156 22.631 1.00 97.00 347 LYS A CA 1
ATOM 2763 C C . LYS A 1 347 ? -20.211 1.028 23.265 1.00 97.00 347 LYS A C 1
ATOM 2765 O O . LYS A 1 347 ? -20.352 2.150 22.789 1.00 97.00 347 LYS A O 1
ATOM 2770 N N . ASP A 1 348 ? -19.418 0.786 24.302 1.00 97.44 348 ASP A N 1
ATOM 2771 C CA . ASP A 1 348 ? -18.666 1.836 24.992 1.00 97.44 348 ASP A CA 1
ATOM 2772 C C . ASP A 1 348 ? -17.501 2.353 24.145 1.00 97.44 348 ASP A C 1
ATOM 2774 O O . ASP A 1 348 ? -17.254 3.559 24.118 1.00 97.44 348 ASP A O 1
ATOM 2778 N N . ILE A 1 349 ? -16.862 1.478 23.361 1.00 96.62 349 ILE A N 1
ATOM 2779 C CA . ILE A 1 349 ? -15.866 1.875 22.359 1.00 96.62 349 ILE A CA 1
ATOM 2780 C C . ILE A 1 349 ? -16.503 2.818 21.330 1.00 96.62 349 ILE A C 1
ATOM 2782 O O . ILE A 1 349 ? -15.968 3.897 21.087 1.00 96.62 349 ILE A O 1
ATOM 2786 N N . LEU A 1 350 ? -17.660 2.452 20.763 1.00 95.62 350 LEU A N 1
ATOM 2787 C CA . LEU A 1 350 ? -18.371 3.295 19.792 1.00 95.62 350 LEU A CA 1
ATOM 2788 C C . LEU A 1 350 ? -18.790 4.641 20.398 1.00 95.62 350 LEU A C 1
ATOM 2790 O O . LEU A 1 350 ? -18.522 5.685 19.812 1.00 95.62 350 LEU A O 1
ATOM 2794 N N . ASN A 1 351 ? -19.343 4.634 21.614 1.00 95.38 351 ASN A N 1
ATOM 2795 C CA . ASN A 1 351 ? -19.686 5.864 22.329 1.00 95.38 351 ASN A CA 1
ATOM 2796 C C . ASN A 1 351 ? -18.457 6.754 22.580 1.00 95.38 351 ASN A C 1
ATOM 2798 O O . ASN A 1 351 ? -18.574 7.977 22.556 1.00 95.38 351 ASN A O 1
ATOM 2802 N N . SER A 1 352 ? -17.291 6.159 22.851 1.00 94.88 352 SER A N 1
ATOM 2803 C CA . SER A 1 352 ? -16.039 6.898 23.064 1.00 94.88 352 SER A CA 1
ATOM 2804 C C . SER A 1 352 ? -15.561 7.569 21.778 1.00 94.88 352 SER A C 1
ATOM 2806 O O . SER A 1 352 ? -15.076 8.695 21.828 1.00 94.88 352 SER A O 1
ATOM 2808 N N . ILE A 1 353 ? -15.740 6.912 20.627 1.00 92.25 353 ILE A N 1
ATOM 2809 C CA . ILE A 1 353 ? -15.448 7.488 19.308 1.00 92.25 353 ILE A CA 1
ATOM 2810 C C . ILE A 1 353 ? -16.390 8.662 19.021 1.00 92.25 353 ILE A C 1
ATOM 2812 O O . ILE A 1 353 ? -15.916 9.746 18.694 1.00 92.25 353 ILE A O 1
ATOM 2816 N N . ASP A 1 354 ? -17.701 8.479 19.211 1.00 91.25 354 ASP A N 1
ATOM 2817 C CA . ASP A 1 354 ? -18.712 9.515 18.946 1.00 91.25 354 ASP A CA 1
ATOM 2818 C C . ASP A 1 354 ? -18.537 10.761 19.827 1.00 91.25 354 ASP A C 1
ATOM 2820 O O . ASP A 1 354 ? -18.843 11.879 19.411 1.00 91.25 354 ASP A O 1
ATOM 2824 N N . ARG A 1 355 ? -18.059 10.571 21.062 1.00 92.56 355 ARG A N 1
ATOM 2825 C CA . ARG A 1 355 ? -17.787 11.649 22.026 1.00 92.56 355 ARG A CA 1
ATOM 2826 C C . ARG A 1 355 ? -16.382 12.234 21.915 1.00 92.56 355 ARG A C 1
ATOM 2828 O O . ARG A 1 355 ? -16.076 13.152 22.669 1.00 92.56 355 ARG A O 1
ATOM 2835 N N . GLU A 1 356 ? -15.540 11.693 21.036 1.00 91.19 356 GLU A N 1
ATOM 2836 C CA . GLU A 1 356 ? -14.124 12.056 20.917 1.00 91.19 356 GLU A CA 1
ATOM 2837 C C . GLU A 1 356 ? -13.350 11.892 22.252 1.00 91.19 356 GLU A C 1
ATOM 2839 O O . GLU A 1 356 ? -12.405 12.624 22.551 1.00 91.19 356 GLU A O 1
ATOM 2844 N N . ASP A 1 357 ? -13.730 10.909 23.082 1.00 93.94 357 ASP A N 1
ATOM 2845 C CA . ASP A 1 357 ? -13.083 10.633 24.372 1.00 93.94 357 ASP A CA 1
ATOM 2846 C C . ASP A 1 357 ? -11.792 9.824 24.174 1.00 93.94 357 ASP A C 1
ATOM 2848 O O . ASP A 1 357 ? -11.745 8.595 24.300 1.00 93.94 357 ASP A O 1
ATOM 2852 N N . LEU A 1 358 ? -10.707 10.542 23.873 1.00 93.00 358 LEU A N 1
ATOM 2853 C CA . LEU A 1 358 ? -9.382 9.960 23.639 1.00 93.00 358 LEU A CA 1
ATOM 2854 C C . LEU A 1 358 ? -8.864 9.155 24.838 1.00 93.00 358 LEU A C 1
ATOM 2856 O O . LEU A 1 358 ? -8.096 8.206 24.663 1.00 93.00 358 LEU A O 1
ATOM 2860 N N . ARG A 1 359 ? -9.249 9.515 26.069 1.00 94.94 359 ARG A N 1
ATOM 2861 C CA . ARG A 1 359 ? -8.787 8.815 27.272 1.00 94.94 359 ARG A CA 1
ATOM 2862 C C . ARG A 1 359 ? -9.465 7.454 27.387 1.00 94.94 359 ARG A C 1
ATOM 2864 O O . ARG A 1 359 ? -8.770 6.460 27.610 1.00 94.94 359 ARG A O 1
ATOM 2871 N N . ALA A 1 360 ? -10.785 7.408 27.209 1.00 95.75 360 ALA A N 1
ATOM 2872 C CA . ALA A 1 360 ? -11.539 6.159 27.183 1.00 95.75 360 ALA A CA 1
ATOM 2873 C C . ALA A 1 360 ? -11.074 5.260 26.029 1.00 95.75 360 ALA A C 1
ATOM 2875 O O . ALA A 1 360 ? -10.764 4.086 26.242 1.00 95.75 360 ALA A O 1
ATOM 2876 N N . LEU A 1 361 ? -10.898 5.833 24.833 1.00 94.88 361 LEU A N 1
ATOM 2877 C CA . LEU A 1 361 ? -10.426 5.108 23.655 1.00 94.88 361 LEU A CA 1
ATOM 2878 C C . LEU A 1 361 ? -9.054 4.455 23.892 1.00 94.88 361 LEU A C 1
ATOM 2880 O O . LEU A 1 361 ? -8.885 3.260 23.655 1.00 94.88 361 LEU A O 1
ATOM 2884 N N . ASN A 1 362 ? -8.093 5.199 24.452 1.00 95.38 362 ASN A N 1
ATOM 2885 C CA . ASN A 1 362 ? -6.774 4.663 24.802 1.00 95.38 362 ASN A CA 1
ATOM 2886 C C . ASN A 1 362 ? -6.831 3.568 25.879 1.00 95.38 362 ASN A C 1
ATOM 2888 O O . ASN A 1 362 ? -6.033 2.629 25.840 1.00 95.38 362 ASN A O 1
ATOM 2892 N N . SER A 1 363 ? -7.769 3.649 26.828 1.00 96.94 363 SER A N 1
ATOM 2893 C CA . SER A 1 363 ? -7.998 2.571 27.796 1.00 96.94 363 SER A CA 1
ATOM 2894 C C . SER A 1 363 ? -8.460 1.290 27.098 1.00 96.94 363 SER A C 1
ATOM 2896 O O . SER A 1 363 ? -7.941 0.210 27.385 1.00 96.94 363 SER A O 1
ATOM 2898 N N . HIS A 1 364 ? -9.383 1.404 26.138 1.00 97.31 364 HIS A N 1
ATOM 2899 C CA . HIS A 1 364 ? -9.865 0.252 25.382 1.00 97.31 364 HIS A CA 1
ATOM 2900 C C . HIS A 1 364 ? -8.794 -0.357 24.471 1.00 97.31 364 HIS A C 1
ATOM 2902 O O . HIS A 1 364 ? -8.721 -1.580 24.367 1.00 97.31 364 HIS A O 1
ATOM 2908 N N . ILE A 1 365 ? -7.939 0.473 23.864 1.00 96.25 365 ILE A N 1
ATOM 2909 C CA . ILE A 1 365 ? -6.783 0.023 23.074 1.00 96.25 365 ILE A CA 1
ATOM 2910 C C . ILE A 1 365 ? -5.858 -0.856 23.923 1.00 96.25 365 ILE A C 1
ATOM 2912 O O . ILE A 1 365 ? -5.532 -1.965 23.507 1.00 96.25 365 ILE A O 1
ATOM 2916 N N . ARG A 1 366 ? -5.482 -0.407 25.128 1.00 97.00 366 ARG A N 1
ATOM 2917 C CA . ARG A 1 366 ? -4.593 -1.172 26.024 1.00 97.00 366 ARG A CA 1
ATOM 2918 C C . ARG A 1 366 ? -5.201 -2.503 26.452 1.00 97.00 366 ARG A C 1
ATOM 2920 O O . ARG A 1 366 ? -4.515 -3.518 26.449 1.00 97.00 366 ARG A O 1
ATOM 2927 N N . ALA A 1 367 ? -6.488 -2.508 26.792 1.00 96.62 367 ALA A N 1
ATOM 2928 C CA . ALA A 1 367 ? -7.181 -3.737 27.159 1.00 96.62 367 ALA A CA 1
ATOM 2929 C C . ALA A 1 367 ? -7.243 -4.723 25.979 1.00 96.62 367 ALA A C 1
ATOM 2931 O O . ALA A 1 367 ? -6.953 -5.902 26.151 1.00 96.62 367 ALA A O 1
ATOM 2932 N N . LEU A 1 368 ? -7.529 -4.246 24.761 1.00 95.06 368 LEU A N 1
ATOM 2933 C CA . LEU A 1 368 ? -7.484 -5.0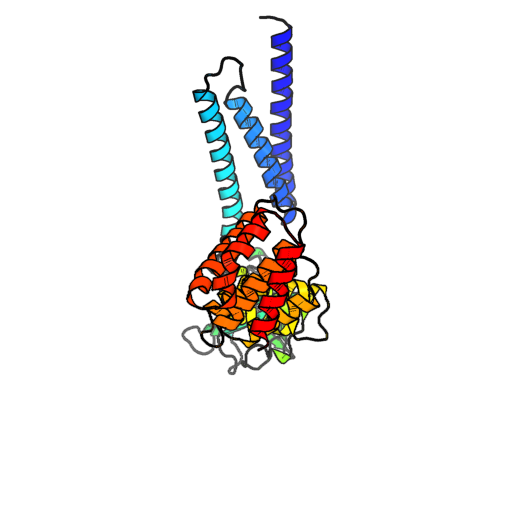85 23.560 1.00 95.06 368 LEU A CA 1
ATOM 2934 C C . LEU A 1 368 ? -6.083 -5.655 23.306 1.00 95.06 368 LEU A C 1
ATOM 2936 O O . LEU A 1 368 ? -5.979 -6.839 22.991 1.00 95.06 368 LEU A O 1
ATOM 2940 N N . GLN A 1 369 ? -5.022 -4.859 23.479 1.00 95.12 369 GLN A N 1
ATOM 2941 C CA . GLN A 1 369 ? -3.633 -5.317 23.339 1.00 95.12 369 GLN A CA 1
ATOM 2942 C C . GLN A 1 369 ? -3.315 -6.473 24.297 1.00 95.12 369 GLN A C 1
ATOM 2944 O O . GLN A 1 369 ? -2.804 -7.499 23.855 1.00 95.12 369 GLN A O 1
ATOM 2949 N N . GLN A 1 370 ? -3.728 -6.376 25.564 1.00 95.31 370 GLN A N 1
ATOM 2950 C CA . GLN A 1 370 ? -3.547 -7.455 26.545 1.00 95.31 370 GLN A CA 1
ATOM 2951 C C . GLN A 1 370 ? -4.233 -8.763 26.116 1.00 95.31 370 GLN A C 1
ATOM 2953 O O . GLN A 1 370 ? -3.692 -9.841 26.333 1.00 95.31 370 GLN A O 1
ATOM 2958 N N . THR A 1 371 ? -5.392 -8.687 25.449 1.00 94.06 371 THR A N 1
ATOM 2959 C CA . THR A 1 371 ? -6.098 -9.880 24.932 1.00 94.06 371 THR A CA 1
ATOM 2960 C C . THR A 1 371 ? -5.508 -10.470 23.645 1.00 94.06 371 THR A C 1
ATOM 2962 O O . THR A 1 371 ? -6.026 -11.467 23.148 1.00 94.06 371 THR A O 1
ATOM 2965 N N . VAL A 1 372 ? -4.525 -9.810 23.025 1.00 92.25 372 VAL A N 1
ATOM 2966 C CA . VAL A 1 372 ? -3.765 -10.363 21.887 1.00 92.25 372 VAL A CA 1
ATOM 2967 C C . VAL A 1 372 ? -2.521 -11.107 22.379 1.00 92.25 372 VAL A C 1
ATOM 2969 O O . VAL A 1 372 ? -2.050 -12.020 21.701 1.00 92.25 372 VAL A O 1
ATOM 2972 N N . GLU A 1 373 ? -1.964 -10.665 23.508 1.00 87.12 373 GLU A N 1
ATOM 2973 C CA . GLU A 1 373 ? -0.728 -11.188 24.097 1.00 87.12 373 GLU A CA 1
ATOM 2974 C C . GLU A 1 373 ? -0.946 -12.439 24.957 1.00 87.12 373 GLU A C 1
ATOM 2976 O O . GLU A 1 373 ? -0.046 -13.276 25.026 1.00 87.12 373 GLU A O 1
ATOM 2981 N N . GLY A 1 374 ? -2.115 -12.559 25.595 1.00 78.69 374 GLY A N 1
ATOM 2982 C CA . GLY A 1 374 ? -2.554 -13.759 26.319 1.00 78.69 374 GLY A CA 1
ATOM 2983 C C . GLY A 1 374 ? -3.325 -14.716 25.428 1.00 78.69 374 GLY A C 1
ATOM 2984 O O . GLY A 1 374 ? -3.101 -15.937 25.582 1.00 78.69 374 GLY A O 1
#

pLDDT: mean 74.93, std 18.26, range [31.31, 97.69]

Secondary structure (DSSP, 8-state):
--HHHHHHHHHHHHHHHHHHHHHHHHHHHHHHT--HHHHHHHHHHHHHHHHHHHHHHTT---TT--HHHHHHHHHHHHHHHHHHHHHHHHHHHGGGSPPPP--EEEPPTTPPPSEEEEE-TTS-EEEEEEEE-SSSSEEEEEPS---GGGTTT--EEEEEETTEEEEEETTEEEEEEE--SS-SSS-GGGS-HHHHHHHHHHHHGGG-TTS-TTSPP-HHHHHHHHHHHHH-TTS-HHHHHHHHHHHHHHGGG---HHHHHHHHHHHHHH--SHHHHHHHHHHHHHHHHH-STTHHHHHHHHHHHHHHHHHH-S-TTSHHHHHHHHHHHHHHHHHHHH-HHHHHHHHHHHHHHHTT-HHHHHHHHHHHHHHHH-

Radius of gyration: 29.3 Å; chains: 1; bounding box: 65×78×72 Å

Sequence (374 aa):
MSLKNSLKTHFEDIIVTSTFFVGLIGGVFLVNLGSREMYTSAAIFFALALTAFTHRFLGGINEDTSFSVGTLKVTGTFAVLLGSFWLINQSFSTGATPGEPIGNYRLPADFRPGNVFLFDNAGNPLEMVFREIEHGDTVEVRFPRLPAEKYKRVSRTLSQEEGQLYIKTGDETTYLGMVDASPKAVNEDLLTLEQHLSLGMYYSQILDRTADPQVRRDPKLAIRHLGRVLESPEADNPSRLEALNQMYYLRQYIKAGEDFERILTSLQDLKTGYHMYLEMGATYLQYAINMTEKREKHRKLALINYLQCLASYSDVKNERNRGVITVVTNLINIYLSDDPYVRSNGKDILNSIDREDLRALNSHIRALQQTVEG

Foldseek 3Di:
DDPVVVVVVVVLVVVLVVQLCQLVVQLVVLVVVPDPVSNVVSLVSVLSNLLSVLCVVLPHPDVPDPPVSVVVSVVVSVVVNVVSVVVSLVVVQVLDDFADQPDKAFDDLQDDFDWDWFADPVRATWIWGWDDDPDRGITGTTTNDDPCVVQVDFDWYWDADPQWTWTDGDPDTHTGGGHDPHPPDPPLVPDDLSNLLNQLVQQLCVPPPSDDPPSDHDLPSNLVSLLCLLPDPPRDLVSVVSSLVSLLVSLLVDQDPVSLVSSLVSLVVRDDFLVSLQSQLVSLCSSLVNDVPCSVLSLLSSLLSLLVSLLRDPPCPDPVNVVSLVSNLVSLVVCCPPPPLSVVCVVVCNVCSVVVVSVSSVVSSVVSVVVSVD